Protein 4PC9 (pdb70)

Nearest PDB structures (foldseek):
  4pcd-assembly1_A  TM=1.001E+00  e=6.065E-58  Roseobacter denitrificans OCh 114
  4p9k-assembly1_A  TM=9.294E-01  e=1.551E-27  Verminephrobacter eiseniae EF01-2
  4xeq-assembly4_D  TM=9.381E-01  e=1.982E-23  Nitratidesulfovibrio vulgaris RCH1
  2pfz-assembly1_A  TM=8.827E-01  e=5.357E-18  Bordetella pertussis Tohama I
  4mni-assembly1_A  TM=8.239E-01  e=1.942E-16  Polaromonas sp. JS666

B-factor: mean 13.42, std 8.21, range [3.73, 58.34]

Radius of gyration: 18.76 Å; Cα contacts (8 Å, |Δi|>4): 551; chains: 1; bounding box: 44×39×61 Å

InterPro domains:
  IPR004682 TRAP transporter solute receptor, DctP family [PIRSF006470] (2-304)
  IPR004682 TRAP transporter solute receptor, DctP family [TIGR00787] (34-276)
  IPR018389 TRAP transporter solute receptor DctP [PF03480] (34-306)
  IPR018389 TRAP transporter solute receptor DctP [PTHR33376] (10-314)
  IPR038404 TRAP transporter solute receptor DctP superfamily [G3DSA:3.40.190.170] (11-325)

Secondary structure (DSSP, 8-state):
----EEEE-SS-TTSHHHHHHHHHHHHHHHHTTTSS-EEEE-TT-S--HHHHHH---SS---EE-GGGGGT---GGGG-TT---SS---HHHHSHHHHHHHHHIIIII-EEEEEEEE-PPEEEEESS---SGGGT------S-HHHHHHHHHHT------GGGHHHHHHTTS-S-EEEEHHHHHHTTGGGT--EEEEEEEE--EEEEEEEHHHHTTS-HHHHHH--HHHHHHHHHHHHHHHHHHHHHHHHHHT--EE---HHHHHHHHHHHHHHHS-TTTHHHHHHHH-

Sequence (289 aa):
SQETLKLGHLANEQNAWHLAAVKFGEELSTLTDGRIAVEVFPNESLGKEIDLINGQLGTVDTITGESLQNWAPAALLAVPYAYKSLEHDEVASGEIIGEQIKQQIIEKAQVRPIAFFARGPRNLTSQRPITSPADLDGKRVPNVPLFVDVWSSALGASPTPAFSEVFTSLQNGVIDGQENPLALIRSANFNEVQGYVNQTEHVRSWIYLTIAESTWAKLSEDDQNAVQQAAATAQEYERGLLLESLAEDRGYLESKGTFVEVDGAAFQAAAKDAVLANVSEEIRPIVESLFS

Solvent-accessible surface area: 12092 Å² total

Foldseek 3Di:
DELEAEEEEQFDCLFLVNVLQVLLQVLLCVLVVNHYGYDYHYNCNVHFPVVLLVVLVVNHFYKFAQLLCVFQVSVVQKQWPQADDPVSVPCCVDPVVVVSQVSCCVGSQKGFDAKAWAFFKWKFFADADFFLVSQQEEEEANHVLVCLLNVLSHYHYDYTLSCPQVCLVVVVGGMYMGGLSRCVRNVCLVRTAETEPLSTITGMIGDITRNVVLVPDDPSSNVSSVSRVVSRVSSRVSNVVCVVPRVVVSVVSHYYHYHPNVRSRVSSLVSCQVDRDPVCNVVSVVSVD

CATH classification: 3.40.190.170

Organism: Roseobacter denitrificans (strain ATCC 33942 / OCh 114) (NCBI:txid375451)

Structure (mmCIF, N/CA/C/O backbone):
data_4PC9
#
_entry.id   4PC9
#
_cell.length_a   52.365
_cell.length_b   73.339
_cell.length_c   75.752
_cell.angle_alpha   90.000
_cell.angle_beta   90.000
_cell.angle_gamma   90.000
#
_symmetry.space_group_name_H-M   'P 21 21 21'
#
loop_
_entity.id
_entity.type
_entity.pdbx_description
1 polymer 'C4-dicarboxylate transport system, substrate-binding protein, putative'
2 non-polymer 'D-MANNONIC ACID'
3 water water
#
loop_
_atom_site.group_PDB
_atom_site.id
_atom_site.type_symbol
_atom_site.label_atom_id
_atom_site.label_alt_id
_atom_site.label_comp_id
_atom_site.label_asym_id
_atom_site.label_entity_id
_atom_site.label_seq_id
_atom_site.pdbx_PDB_ins_code
_atom_site.Cartn_x
_atom_site.Cartn_y
_atom_site.Cartn_z
_atom_site.occupancy
_atom_site.B_iso_or_equiv
_atom_site.auth_seq_id
_atom_site.auth_comp_id
_atom_site.auth_asym_id
_atom_site.auth_atom_id
_atom_site.pdbx_PDB_model_num
ATOM 1 N N . SER A 1 22 ? 46.738 32.436 0.967 1.00 30.30 25 SER A N 1
ATOM 2 C CA . SER A 1 22 ? 45.567 32.731 0.148 1.00 32.05 25 SER A CA 1
ATOM 3 C C . SER A 1 22 ? 44.690 33.780 0.833 1.00 35.47 25 SER A C 1
ATOM 4 O O . SER A 1 22 ? 44.938 34.982 0.728 1.00 42.43 25 SER A O 1
ATOM 28 N N . GLN A 1 24 ? 42.992 35.465 4.326 1.00 15.74 27 GLN A N 1
ATOM 29 C CA . GLN A 1 24 ? 43.213 35.642 5.745 1.00 14.56 27 GLN A CA 1
ATOM 30 C C . GLN A 1 24 ? 41.880 36.046 6.342 1.00 14.39 27 GLN A C 1
ATOM 31 O O . GLN A 1 24 ? 41.333 37.100 6.007 1.00 14.88 27 GLN A O 1
ATOM 45 N N . GLU A 1 25 ? 41.329 35.182 7.180 1.00 13.92 28 GLU A N 1
ATOM 46 C CA . GLU A 1 25 ? 40.002 35.413 7.738 1.00 14.01 28 GLU A CA 1
ATOM 47 C C . GLU A 1 25 ? 40.055 36.154 9.055 1.00 13.27 28 GLU A C 1
ATOM 48 O O . GLU A 1 25 ? 39.161 36.950 9.357 1.00 13.93 28 GLU A O 1
ATOM 77 N N . THR A 1 27 ? 42.778 37.490 12.640 1.00 10.91 30 THR A N 1
ATOM 78 C CA . THR A 1 27 ? 44.042 37.591 13.339 1.00 11.83 30 THR A CA 1
ATOM 79 C C . THR A 1 27 ? 43.734 37.570 14.820 1.00 11.45 30 THR A C 1
ATOM 80 O O . THR A 1 27 ? 43.016 38.433 15.328 1.00 15.19 30 THR A O 1
ATOM 91 N N . LEU A 1 28 ? 44.251 36.564 15.509 1.00 8.97 31 LEU A N 1
ATOM 92 C CA . LEU A 1 28 ? 44.039 36.421 16.944 1.00 8.89 31 LEU A CA 1
ATOM 93 C C . LEU A 1 28 ? 45.140 37.164 17.672 1.00 10.05 31 LEU A C 1
ATOM 94 O O . LEU A 1 28 ? 46.325 36.953 17.392 1.00 12.51 31 LEU A O 1
ATOM 110 N N . LYS A 1 29 ? 44.765 38.017 18.615 1.00 9.38 32 LYS A N 1
ATOM 111 C CA . LYS A 1 29 ? 45.747 38.712 19.432 1.00 10.36 32 LYS A CA 1
ATOM 112 C C . LYS A 1 29 ? 46.030 37.928 20.714 1.00 8.22 32 LYS A C 1
ATOM 113 O O . LYS A 1 29 ? 45.107 37.625 21.460 1.00 10.34 32 LYS A O 1
ATOM 132 N N . LEU A 1 30 ? 47.300 37.633 20.948 1.00 7.78 33 LEU A N 1
ATOM 133 C CA . LEU A 1 30 ? 47.742 36.806 22.075 1.00 7.77 33 LEU A CA 1
ATOM 134 C C . LEU A 1 30 ? 48.728 37.589 22.934 1.00 8.59 33 LEU A C 1
ATOM 135 O O . LEU A 1 30 ? 49.825 37.919 22.477 1.00 10.62 33 LEU A O 1
ATOM 151 N N . GLY A 1 31 ? 48.341 37.905 24.165 1.00 6.92 34 GLY A N 1
ATOM 152 C CA . GLY A 1 31 ? 49.170 38.713 25.051 1.00 7.05 34 GLY A CA 1
ATOM 153 C C . GLY A 1 31 ? 49.759 37.885 26.176 1.00 6.37 34 GLY A C 1
ATOM 154 O O . GLY A 1 31 ? 49.124 36.986 26.701 1.00 7.01 34 GLY A O 1
ATOM 158 N N . HIS A 1 32 ? 50.993 38.183 26.541 1.00 6.31 35 HIS A N 1
ATOM 159 C CA . HIS A 1 32 ? 51.583 37.574 27.723 1.00 5.91 35 HIS A CA 1
ATOM 160 C C . HIS A 1 32 ? 52.586 38.548 28.332 1.00 6.22 35 HIS A C 1
ATOM 161 O O . HIS A 1 32 ? 52.907 39.568 27.729 1.00 6.89 35 HIS A O 1
ATOM 176 N N . LEU A 1 33 ? 53.087 38.211 29.522 1.00 6.07 36 LEU A N 1
ATOM 177 C CA . LEU A 1 33 ? 53.927 39.120 30.310 1.00 6.81 36 LEU A CA 1
ATOM 178 C C . LEU A 1 33 ? 55.428 38.903 30.181 1.00 6.19 36 LEU A C 1
ATOM 179 O O . LEU A 1 33 ? 56.208 39.664 30.751 1.00 6.89 36 LEU A O 1
ATOM 195 N N . ALA A 1 34 ? 55.843 37.843 29.511 1.00 6.24 37 ALA A N 1
ATOM 196 C CA . ALA A 1 34 ? 57.262 37.549 29.376 1.00 5.89 37 ALA A CA 1
ATOM 197 C C . ALA A 1 34 ? 57.908 38.299 28.219 1.00 6.93 37 ALA A C 1
ATOM 198 O O . ALA A 1 34 ? 57.228 38.903 27.383 1.00 8.36 37 ALA A O 1
ATOM 205 N N . ASN A 1 35 ? 59.234 38.285 28.186 1.00 6.67 38 ASN A N 1
ATOM 206 C CA . ASN A 1 35 ? 59.967 38.940 27.127 1.00 7.81 38 ASN A CA 1
ATOM 207 C C . ASN A 1 35 ? 60.228 37.982 25.973 1.00 6.77 38 ASN A C 1
ATOM 208 O O . ASN A 1 35 ? 59.802 36.822 25.984 1.00 7.02 38 ASN A O 1
ATOM 219 N N . GLU A 1 36 ? 60.905 38.493 24.966 1.00 7.67 39 GLU A N 1
ATOM 220 C CA . GLU A 1 36 ? 61.022 37.786 23.704 1.00 10.26 39 GLU A CA 1
ATOM 221 C C . GLU A 1 36 ? 61.968 36.588 23.731 1.00 11.33 39 GLU A C 1
ATOM 222 O O . GLU A 1 36 ? 61.970 35.794 22.792 1.00 12.47 39 GLU A O 1
ATOM 234 N N . GLN A 1 37 ? 62.759 36.432 24.786 1.00 7.88 40 GLN A N 1
ATOM 235 C CA . GLN A 1 37 ? 63.626 35.256 24.915 1.00 10.19 40 GLN A CA 1
ATOM 236 C C . GLN A 1 37 ? 63.016 34.165 25.793 1.00 8.76 40 GLN A C 1
ATOM 237 O O . GLN A 1 37 ? 63.579 33.076 25.910 1.00 11.70 40 GLN A O 1
ATOM 251 N N . ASN A 1 38 ? 61.882 34.443 26.422 1.00 6.98 41 ASN A N 1
ATOM 252 C CA . ASN A 1 38 ? 61.283 33.522 27.373 1.00 7.37 41 ASN A CA 1
ATOM 253 C C . ASN A 1 38 ? 60.545 32.399 26.654 1.00 5.98 41 ASN A C 1
ATOM 254 O O . ASN A 1 38 ? 59.971 32.597 25.570 1.00 6.36 41 ASN A O 1
ATOM 265 N N . ALA A 1 39 ? 60.550 31.223 27.256 1.00 5.63 42 ALA A N 1
ATOM 266 C CA . ALA A 1 39 ? 59.909 30.042 26.698 1.00 6.26 42 ALA A CA 1
ATOM 267 C C . ALA A 1 39 ? 58.474 30.316 26.264 1.00 6.02 42 ALA A C 1
ATOM 268 O O . ALA A 1 39 ? 58.022 29.802 25.247 1.00 5.59 42 ALA A O 1
ATOM 275 N N . TRP A 1 40 ? 57.722 31.077 27.055 1.00 5.71 43 TRP A N 1
ATOM 276 C CA . TRP A 1 40 ? 56.322 31.349 26.727 1.00 5.33 43 TRP A CA 1
ATOM 277 C C . TRP A 1 40 ? 56.196 32.114 25.411 1.00 5.42 43 TRP A C 1
ATOM 278 O O . TRP A 1 40 ? 55.260 31.865 24.645 1.00 6.07 43 TRP A O 1
ATOM 299 N N . HIS A 1 41 ? 57.092 33.057 25.161 1.00 5.84 44 HIS A N 1
ATOM 300 C CA . HIS A 1 41 ? 57.031 33.823 23.933 1.00 5.71 44 HIS A CA 1
ATOM 301 C C . HIS A 1 41 ? 57.331 32.942 22.741 1.00 6.00 44 HIS A C 1
ATOM 302 O O . HIS A 1 41 ? 56.607 32.947 21.721 1.00 6.51 44 HIS A O 1
ATOM 317 N N . LEU A 1 42 ? 58.406 32.171 22.832 1.00 5.60 45 LEU A N 1
ATOM 318 C CA . LEU A 1 42 ? 58.759 31.269 21.744 1.00 6.90 45 LEU A CA 1
ATOM 319 C C . LEU A 1 42 ? 57.640 30.267 21.491 1.00 6.34 45 LEU A C 1
ATOM 320 O O . LEU A 1 42 ? 57.332 29.959 20.344 1.00 6.94 45 LEU A O 1
ATOM 336 N N . ALA A 1 43 ? 56.993 29.793 22.550 1.00 5.78 46 ALA A N 1
ATOM 337 C CA . ALA A 1 43 ? 55.885 28.868 22.404 1.00 6.64 46 ALA A CA 1
ATOM 338 C C . ALA A 1 43 ? 54.683 29.528 21.732 1.00 5.78 46 ALA A C 1
ATOM 339 O O . ALA A 1 43 ? 54.005 28.904 20.919 1.00 5.64 46 ALA A O 1
ATOM 346 N N . ALA A 1 44 ? 54.413 30.783 22.081 1.00 4.96 47 ALA A N 1
ATOM 347 C CA . ALA A 1 44 ? 53.315 31.514 21.465 1.00 5.81 47 ALA A CA 1
ATOM 348 C C . ALA A 1 44 ? 53.550 31.716 19.978 1.00 5.18 47 ALA A C 1
ATOM 349 O O . ALA A 1 44 ? 52.628 31.581 19.164 1.00 6.10 47 ALA A O 1
ATOM 356 N N . VAL A 1 45 ? 54.784 32.034 19.623 1.00 5.67 48 VAL A N 1
ATOM 357 C CA . VAL A 1 45 ? 55.145 32.181 18.229 1.00 6.52 48 VAL A CA 1
ATOM 358 C C . VAL A 1 45 ? 54.986 30.843 17.499 1.00 7.03 48 VAL A C 1
ATOM 359 O O . VAL A 1 45 ? 54.473 30.793 16.385 1.00 6.75 48 VAL A O 1
ATOM 372 N N . LYS A 1 46 ? 55.426 29.759 18.128 1.00 6.07 49 LYS A N 1
ATOM 373 C CA . LYS A 1 46 ? 55.300 28.437 17.528 1.00 5.71 49 LYS A CA 1
ATOM 374 C C . LYS A 1 46 ? 53.827 28.095 17.326 1.00 5.42 49 LYS A C 1
ATOM 375 O O . LYS A 1 46 ? 53.437 27.583 16.286 1.00 5.94 49 LYS A O 1
ATOM 394 N N . PHE A 1 47 ? 53.004 28.352 18.326 1.00 5.00 50 PHE A N 1
ATOM 395 C CA . PHE A 1 47 ? 51.562 28.163 18.193 1.00 5.33 50 PHE A CA 1
ATOM 396 C C . PHE A 1 47 ? 51.037 28.883 16.950 1.00 5.26 50 PHE A C 1
ATOM 397 O O . PHE A 1 47 ? 50.282 28.321 16.163 1.00 6.01 50 PHE A O 1
ATOM 414 N N . GLY A 1 48 ? 51.415 30.138 16.787 1.00 5.55 51 GLY A N 1
ATOM 415 C CA . GLY A 1 48 ? 50.955 30.908 15.642 1.00 6.29 51 GLY A CA 1
ATOM 416 C C . GLY A 1 48 ? 51.423 30.335 14.317 1.00 6.97 51 GLY A C 1
ATOM 417 O O . GLY A 1 48 ? 50.661 30.256 13.349 1.00 7.08 51 GLY A O 1
ATOM 421 N N . GLU A 1 49 ? 52.672 29.907 14.252 1.00 6.22 52 GLU A N 1
ATOM 422 C CA . GLU A 1 49 ? 53.185 29.308 13.029 1.00 7.22 52 GLU A CA 1
ATOM 423 C C . GLU A 1 49 ? 52.387 28.062 12.680 1.00 6.86 52 GLU A C 1
ATOM 424 O O . GLU A 1 49 ? 52.006 27.856 11.532 1.00 7.83 52 GLU A O 1
ATOM 436 N N . GLU A 1 50 ? 52.171 27.199 13.670 1.00 6.83 53 GLU A N 1
ATOM 437 C CA . GLU A 1 50 ? 51.470 25.948 13.434 1.00 7.10 53 GLU A CA 1
ATOM 438 C C . GLU A 1 50 ? 50.025 26.215 13.026 1.00 6.57 53 GLU A C 1
ATOM 439 O O . GLU A 1 50 ? 49.499 25.572 12.129 1.00 7.21 53 GLU A O 1
ATOM 451 N N . LEU A 1 51 ? 49.375 27.151 13.699 1.00 6.68 54 LEU A N 1
ATOM 452 C CA . LEU A 1 51 ? 47.972 27.417 13.390 1.00 6.73 54 LEU A CA 1
ATOM 453 C C . LEU A 1 51 ? 47.821 27.981 11.980 1.00 7.26 54 LEU A C 1
ATOM 454 O O . LEU A 1 51 ? 46.897 27.621 11.248 1.00 7.19 54 LEU A O 1
ATOM 470 N N . SER A 1 52 ? 48.741 28.850 11.584 1.00 6.81 55 SER A N 1
ATOM 471 C CA . SER A 1 52 ? 48.739 29.356 10.227 1.00 7.70 55 SER A CA 1
ATOM 472 C C . SER A 1 52 ? 48.922 28.240 9.218 1.00 7.95 55 SER A C 1
ATOM 473 O O . SER A 1 52 ? 48.179 28.150 8.240 1.00 9.65 55 SER A O 1
ATOM 481 N N . THR A 1 53 ? 49.887 27.363 9.444 1.00 8.84 56 THR A N 1
ATOM 482 C CA . THR A 1 53 ? 50.082 26.249 8.533 1.00 9.62 56 THR A CA 1
ATOM 483 C C . THR A 1 53 ? 48.838 25.374 8.434 1.00 9.22 56 THR A C 1
ATOM 484 O O . THR A 1 53 ? 48.383 25.040 7.334 1.00 11.32 56 THR A O 1
ATOM 495 N N . LEU A 1 54 ? 48.253 25.041 9.572 1.00 8.81 57 LEU A N 1
ATOM 496 C CA . LEU A 1 54 ? 47.110 24.136 9.604 1.00 9.12 57 LEU A CA 1
ATOM 497 C C . LEU A 1 54 ? 45.875 24.731 8.954 1.00 10.98 57 LEU A C 1
ATOM 498 O O . LEU A 1 54 ? 45.018 23.989 8.493 1.00 13.89 57 LEU A O 1
ATOM 514 N N . THR A 1 55 ? 45.789 26.056 8.893 1.00 8.53 58 THR A N 1
ATOM 515 C CA . THR A 1 55 ? 44.631 26.720 8.307 1.00 9.59 58 THR A CA 1
ATOM 516 C C . THR A 1 55 ? 44.944 27.395 6.979 1.00 10.34 58 THR A C 1
ATOM 517 O O . THR A 1 55 ? 44.162 28.227 6.488 1.00 10.31 58 THR A O 1
ATOM 528 N N . ASP A 1 56 ? 46.069 27.035 6.380 1.00 10.59 59 ASP A N 1
ATOM 529 C CA . ASP A 1 56 ? 46.481 27.627 5.103 1.00 13.55 59 ASP A CA 1
ATOM 530 C C . ASP A 1 56 ? 46.503 29.160 5.164 1.00 11.85 59 ASP A C 1
ATOM 531 O O . ASP A 1 56 ? 46.187 29.842 4.176 1.00 14.24 59 ASP A O 1
ATOM 540 N N . GLY A 1 57 ? 46.891 29.691 6.319 1.00 10.32 60 GLY A N 1
ATOM 541 C CA . GLY A 1 57 ? 47.003 31.119 6.539 1.00 10.25 60 GLY A CA 1
ATOM 542 C C . GLY A 1 57 ? 45.700 31.826 6.879 1.00 11.34 60 GLY A C 1
ATOM 543 O O . GLY A 1 57 ? 45.695 33.036 7.124 1.00 12.35 60 GLY A O 1
ATOM 547 N N . ARG A 1 58 ? 44.594 31.093 6.935 1.00 9.33 61 ARG A N 1
ATOM 548 C CA . ARG A 1 58 ? 43.310 31.731 7.222 1.00 10.18 61 ARG A CA 1
ATOM 549 C C . ARG A 1 58 ? 43.259 32.338 8.613 1.00 8.69 61 ARG A C 1
ATOM 550 O O . ARG A 1 58 ? 42.605 33.365 8.804 1.00 10.46 61 ARG A O 1
ATOM 571 N N . ILE A 1 59 ? 43.933 31.709 9.577 1.00 7.98 62 ILE A N 1
ATOM 572 C CA . ILE A 1 59 ? 43.980 32.233 10.938 1.00 9.17 62 ILE A CA 1
ATOM 573 C C . ILE A 1 59 ? 45.411 32.603 11.288 1.00 10.71 62 ILE A C 1
ATOM 574 O O . ILE A 1 59 ? 46.292 31.735 11.319 1.00 12.20 62 ILE A O 1
ATOM 590 N N . ALA A 1 60 ? 45.638 33.887 11.519 1.00 9.38 63 ALA A N 1
ATOM 591 C CA . ALA A 1 60 ? 46.938 34.403 11.899 1.00 9.25 63 ALA A CA 1
ATOM 592 C C . ALA A 1 60 ? 46.906 34.693 13.386 1.00 8.74 63 ALA A C 1
ATOM 593 O O . ALA A 1 60 ? 45.833 34.833 13.979 1.00 10.82 63 ALA A O 1
ATOM 600 N N . VAL A 1 61 ? 48.074 34.736 13.998 1.00 7.96 64 VAL A N 1
ATOM 601 C CA . VAL A 1 61 ? 48.225 35.087 15.396 1.00 7.74 64 VAL A CA 1
ATOM 602 C C . VAL A 1 61 ? 49.251 36.200 15.510 1.00 10.24 64 VAL A C 1
ATOM 603 O O . VAL A 1 61 ? 50.315 36.134 14.877 1.00 11.18 64 VAL A O 1
ATOM 616 N N . GLU A 1 62 ? 48.946 37.218 16.306 1.00 8.76 65 GLU A N 1
ATOM 617 C CA . GLU A 1 62 ? 49.904 38.278 16.603 1.00 9.26 65 GLU A CA 1
ATOM 618 C C . GLU A 1 62 ? 50.204 38.197 18.095 1.00 8.93 65 GLU A C 1
ATOM 619 O O . GLU A 1 62 ? 49.279 38.218 18.908 1.00 9.67 65 GLU A O 1
ATOM 631 N N . VAL A 1 63 ? 51.478 38.058 18.454 1.00 8.29 66 VAL A N 1
ATOM 632 C CA . VAL A 1 63 ? 51.899 37.884 19.842 1.00 8.23 66 VAL A CA 1
ATOM 633 C C . VAL A 1 63 ? 52.397 39.215 20.389 1.00 9.69 66 VAL A C 1
ATOM 634 O O . VAL A 1 63 ? 53.170 39.926 19.736 1.00 10.36 66 VAL A O 1
ATOM 647 N N . PHE A 1 64 ? 51.943 39.546 21.593 1.00 8.33 67 PHE A N 1
ATOM 648 C CA . PHE A 1 64 ? 52.258 40.782 22.287 1.00 9.48 67 PHE A CA 1
ATOM 649 C C . PHE A 1 64 ? 52.949 40.450 23.604 1.00 9.23 67 PHE A C 1
ATOM 650 O O . PHE A 1 64 ? 52.291 40.087 24.587 1.00 8.39 67 PHE A O 1
ATOM 667 N N . PRO A 1 65 ? 54.275 40.537 23.636 1.00 8.67 68 PRO A N 1
ATOM 668 C CA . PRO A 1 65 ? 55.015 40.237 24.856 1.00 8.35 68 PRO A CA 1
ATOM 669 C C . PRO A 1 65 ? 55.024 41.429 25.816 1.00 8.64 68 PRO A C 1
ATOM 670 O O . PRO A 1 65 ? 54.536 42.512 25.503 1.00 9.15 68 PRO A O 1
ATOM 681 N N . ASN A 1 66 ? 55.590 41.223 26.995 1.00 8.41 69 ASN A N 1
ATOM 682 C CA . ASN A 1 66 ? 55.856 42.321 27.936 1.00 8.97 69 ASN A CA 1
ATOM 683 C C . ASN A 1 66 ? 54.599 43.071 28.390 1.00 8.86 69 ASN A C 1
ATOM 684 O O . ASN A 1 66 ? 54.662 44.243 28.733 1.00 10.20 69 ASN A O 1
ATOM 695 N N . GLU A 1 67 ? 53.473 42.369 28.416 1.00 8.30 70 GLU A N 1
ATOM 696 C CA . GLU A 1 67 ? 52.170 42.964 28.749 1.00 8.81 70 GLU A CA 1
ATOM 697 C C . GLU A 1 67 ? 51.827 44.150 27.832 1.00 9.63 70 GLU A C 1
ATOM 698 O O . GLU A 1 67 ? 51.068 45.045 28.212 1.00 11.61 70 GLU A O 1
ATOM 710 N N . SER A 1 68 ? 52.356 44.148 26.608 1.00 9.36 71 SER A N 1
ATOM 711 C CA . SER A 1 68 ? 52.096 45.231 25.666 1.00 10.23 71 SER A CA 1
ATOM 712 C C . SER A 1 68 ? 50.652 45.278 25.164 1.00 12.20 71 SER A C 1
ATOM 713 O O . SER A 1 68 ? 50.207 46.320 24.693 1.00 13.97 71 SER A O 1
ATOM 721 N N . LEU A 1 69 ? 49.923 44.178 25.250 1.00 10.18 72 LEU A N 1
ATOM 722 C CA . LEU A 1 69 ? 48.515 44.197 24.859 1.00 12.06 72 LEU A CA 1
ATOM 723 C C . LEU A 1 69 ? 47.641 44.657 26.016 1.00 12.32 72 LEU A C 1
ATOM 724 O O . LEU A 1 69 ? 46.522 45.152 25.821 1.00 14.75 72 LEU A O 1
ATOM 740 N N . GLY A 1 70 ? 48.153 44.490 27.229 1.00 12.13 73 GLY A N 1
ATOM 741 C CA . GLY A 1 70 ? 47.436 44.828 28.439 1.00 10.05 73 GLY A CA 1
ATOM 742 C C . GLY A 1 70 ? 47.937 43.959 29.576 1.00 8.36 73 GLY A C 1
ATOM 743 O O . GLY A 1 70 ? 48.556 42.918 29.382 1.00 9.86 73 GLY A O 1
ATOM 747 N N . LYS A 1 71 ? 4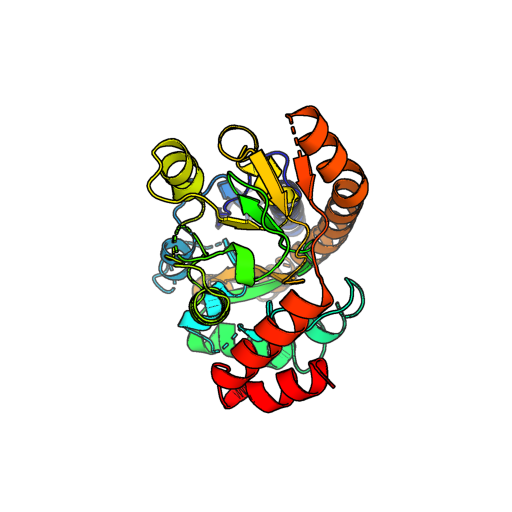7.654 44.396 30.787 1.00 8.45 74 LYS A N 1
ATOM 748 C CA . LYS A 1 71 ? 47.978 43.626 31.971 1.00 8.88 74 LYS A CA 1
ATOM 749 C C . LYS A 1 71 ? 47.088 42.406 32.071 1.00 7.86 74 LYS A C 1
ATOM 750 O O . LYS A 1 71 ? 45.939 42.423 31.622 1.00 8.39 74 LYS A O 1
ATOM 769 N N . GLU A 1 72 ? 47.609 41.348 32.680 1.00 7.65 75 GLU A N 1
ATOM 770 C CA . GLU A 1 72 ? 46.906 40.074 32.755 1.00 6.87 75 GLU A CA 1
ATOM 771 C C . GLU A 1 72 ? 45.426 40.194 33.126 1.00 8.32 75 GLU A C 1
ATOM 772 O O . GLU A 1 72 ? 44.573 39.672 32.424 1.00 8.07 75 GLU A O 1
ATOM 784 N N . ILE A 1 73 ? 45.104 40.820 34.246 1.00 8.13 76 ILE A N 1
ATOM 785 C CA . ILE A 1 73 ? 43.702 40.890 34.673 1.00 9.22 76 ILE A CA 1
ATOM 786 C C . ILE A 1 73 ? 42.843 41.632 33.652 1.00 9.78 76 ILE A C 1
ATOM 787 O O . ILE A 1 73 ? 41.684 41.268 33.403 1.00 9.83 76 ILE A O 1
ATOM 803 N N . ASP A 1 74 ? 43.405 42.674 33.052 1.00 9.02 77 ASP A N 1
ATOM 804 C CA . ASP A 1 74 ? 42.699 43.417 32.017 1.00 9.17 77 ASP A CA 1
ATOM 805 C C . ASP A 1 74 ? 42.492 42.573 30.764 1.00 8.60 77 ASP A C 1
ATOM 806 O O . ASP A 1 74 ? 41.444 42.688 30.111 1.00 10.69 77 ASP A O 1
ATOM 815 N N . LEU A 1 75 ? 43.446 41.716 30.421 1.00 7.97 78 LEU A N 1
ATOM 816 C CA . LEU A 1 75 ? 43.243 40.826 29.286 1.00 9.23 78 LEU A CA 1
ATOM 817 C C . LEU A 1 75 ? 42.144 39.811 29.548 1.00 9.41 78 LEU A C 1
ATOM 818 O O . LEU A 1 75 ? 41.367 39.494 28.637 1.00 9.29 78 LEU A O 1
ATOM 834 N N . ILE A 1 76 ? 42.058 39.287 30.760 1.00 7.87 79 ILE A N 1
ATOM 835 C CA . ILE A 1 76 ? 40.992 38.339 31.071 1.00 8.58 79 ILE A CA 1
ATOM 836 C C . ILE A 1 76 ? 39.639 39.037 30.918 1.00 8.81 79 ILE A C 1
ATOM 837 O O . ILE A 1 76 ? 38.721 38.512 30.283 1.00 8.77 79 ILE A O 1
ATOM 853 N N . ASN A 1 77 ? 39.514 40.243 31.452 1.00 8.79 80 ASN A N 1
ATOM 854 C CA . ASN A 1 77 ? 38.303 41.019 31.266 1.00 9.85 80 ASN A CA 1
ATOM 855 C C . ASN A 1 77 ? 38.019 41.260 29.782 1.00 11.42 80 ASN A C 1
ATOM 856 O O . ASN A 1 77 ? 36.879 41.166 29.334 1.00 11.65 80 ASN A O 1
ATOM 867 N N . GLY A 1 78 ? 39.058 41.562 29.011 1.00 10.28 81 GLY A N 1
ATOM 868 C CA . GLY A 1 78 ? 38.906 41.757 27.575 1.00 12.26 81 GLY A CA 1
ATOM 869 C C . GLY A 1 78 ? 38.418 40.516 26.844 1.00 10.43 81 GLY A C 1
ATOM 870 O O . GLY A 1 78 ? 37.625 40.605 25.900 1.00 12.09 81 GLY A O 1
ATOM 891 N N . GLN A 1 80 ? 36.500 38.262 28.133 1.00 8.64 83 GLN A N 1
ATOM 892 C CA . GLN A 1 80 ? 35.084 38.157 28.462 1.00 9.91 83 GLN A CA 1
ATOM 893 C C . GLN A 1 80 ? 34.251 39.120 27.630 1.00 11.50 83 GLN A C 1
ATOM 894 O O . GLN A 1 80 ? 33.129 38.798 27.229 1.00 13.20 83 GLN A O 1
ATOM 908 N N . LEU A 1 81 ? 34.802 40.298 27.349 1.00 13.09 84 LEU A N 1
ATOM 909 C CA . LEU A 1 81 ? 34.078 41.347 26.655 1.00 14.66 84 LEU A CA 1
ATOM 910 C C . LEU A 1 81 ? 34.125 41.199 25.146 1.00 18.32 84 LEU A C 1
ATOM 911 O O . LEU A 1 81 ? 33.292 41.786 24.446 1.00 18.48 84 LEU A O 1
ATOM 927 N N . GLY A 1 82 ? 35.092 40.444 24.640 1.00 14.60 85 GLY A N 1
ATOM 928 C CA . GLY A 1 82 ? 35.204 40.188 23.215 1.00 18.07 85 GLY A CA 1
ATOM 929 C C . GLY A 1 82 ? 36.249 41.022 22.496 1.00 18.23 85 GLY A C 1
ATOM 930 O O . GLY A 1 82 ? 36.238 41.102 21.268 1.00 21.12 85 GLY A O 1
ATOM 934 N N . THR A 1 83 ? 37.168 41.627 23.241 1.00 14.29 86 THR A N 1
ATOM 935 C CA . THR A 1 83 ? 38.178 42.495 22.649 1.00 16.51 86 THR A CA 1
ATOM 936 C C . THR A 1 83 ? 39.597 41.915 22.640 1.00 16.70 86 THR A C 1
ATOM 937 O O . THR A 1 83 ? 40.501 42.473 22.019 1.00 19.71 86 THR A O 1
ATOM 948 N N . VAL A 1 84 ? 39.793 40.794 23.329 1.00 12.84 87 VAL A N 1
ATOM 949 C CA . VAL A 1 84 ? 41.075 40.117 23.387 1.00 12.84 87 VAL A CA 1
ATOM 950 C C . VAL A 1 84 ? 40.830 38.642 23.084 1.00 9.80 87 VAL A C 1
ATOM 951 O O . VAL A 1 84 ? 39.880 38.061 23.602 1.00 10.19 87 VAL A O 1
ATOM 964 N N . ASP A 1 85 ? 41.670 38.031 22.256 1.00 9.63 88 ASP A N 1
ATOM 965 C CA . ASP A 1 85 ? 41.477 36.623 21.894 1.00 9.92 88 ASP A CA 1
ATOM 966 C C . ASP A 1 85 ? 42.171 35.614 22.777 1.00 8.29 88 ASP A C 1
ATOM 967 O O . ASP A 1 85 ? 41.594 34.565 23.054 1.00 8.26 88 ASP A O 1
ATOM 993 N N . THR A 1 87 ? 45.492 34.681 25.867 1.00 5.93 90 THR A N 1
ATOM 994 C CA . THR A 1 87 ? 46.528 35.052 26.812 1.00 6.75 90 THR A CA 1
ATOM 995 C C . THR A 1 87 ? 47.075 33.822 27.510 1.00 7.14 90 THR A C 1
ATOM 996 O O . THR A 1 87 ? 46.517 32.729 27.401 1.00 8.31 90 THR A O 1
ATOM 1007 N N . ILE A 1 88 ? 48.187 34.004 28.196 1.00 6.59 91 ILE A N 1
ATOM 1008 C CA . ILE A 1 88 ? 48.777 32.986 29.042 1.00 5.06 91 ILE A CA 1
ATOM 1009 C C . ILE A 1 88 ? 48.460 33.394 30.475 1.00 6.33 91 ILE A C 1
ATOM 1010 O O . ILE A 1 88 ? 48.891 34.450 30.940 1.00 7.85 91 ILE A O 1
ATOM 1026 N N . THR A 1 89 ? 47.680 32.578 31.167 1.00 4.97 92 THR A N 1
ATOM 1027 C CA . THR A 1 89 ? 47.160 32.906 32.487 1.00 5.57 92 THR A CA 1
ATOM 1028 C C . THR A 1 89 ? 46.956 31.624 33.270 1.00 5.61 92 THR A C 1
ATOM 1029 O O . THR A 1 89 ? 46.653 30.568 32.709 1.00 5.08 92 THR A O 1
ATOM 1040 N N . GLY A 1 90 ? 47.118 31.741 34.579 1.00 5.49 93 GLY A N 1
ATOM 1041 C CA . GLY A 1 90 ? 47.077 30.608 35.486 1.00 5.46 93 GLY A CA 1
ATOM 1042 C C . GLY A 1 90 ? 46.258 30.916 36.713 1.00 4.61 93 GLY A C 1
ATOM 1043 O O . GLY A 1 90 ? 45.059 31.152 36.636 1.00 5.72 93 GLY A O 1
ATOM 1047 N N . GLU A 1 91 ? 46.908 30.903 37.867 1.00 5.04 94 GLU A N 1
ATOM 1048 C CA . GLU A 1 91 ? 46.165 30.976 39.123 1.00 4.67 94 GLU A CA 1
ATOM 1049 C C . GLU A 1 91 ? 45.484 32.324 39.364 1.00 5.03 94 GLU A C 1
ATOM 1050 O O . GLU A 1 91 ? 44.601 32.387 40.219 1.00 5.66 94 GLU A O 1
ATOM 1062 N N . SER A 1 92 ? 45.806 33.382 38.634 1.00 5.04 95 SER A N 1
ATOM 1063 C CA . SER A 1 92 ? 45.012 34.616 38.727 1.00 5.79 95 SER A CA 1
ATOM 1064 C C . SER A 1 92 ? 43.571 34.389 38.259 1.00 4.99 95 SER A C 1
ATOM 1065 O O . SER A 1 92 ? 42.683 35.173 38.572 1.00 6.43 95 SER A O 1
ATOM 1073 N N . LEU A 1 93 ? 43.319 33.289 37.570 1.00 4.54 96 LEU A N 1
ATOM 1074 C CA . LEU A 1 93 ? 41.946 32.935 37.238 1.00 4.92 96 LEU A CA 1
ATOM 1075 C C . LEU A 1 93 ? 41.103 32.589 38.465 1.00 5.44 96 LEU A C 1
ATOM 1076 O O . LEU A 1 93 ? 39.879 32.514 38.355 1.00 5.62 96 LEU A O 1
ATOM 1092 N N . GLN A 1 94 ? 41.725 32.399 39.621 1.00 5.78 97 GLN A N 1
ATOM 1093 C CA . GLN A 1 94 ? 40.958 32.048 40.804 1.00 6.37 97 GLN A CA 1
ATOM 1094 C C . GLN A 1 94 ? 40.019 33.170 41.215 1.00 5.90 97 GLN A C 1
ATOM 1095 O O . GLN A 1 94 ? 39.079 32.899 41.945 1.00 7.33 97 GLN A O 1
ATOM 1109 N N . ASN A 1 95 ? 40.230 34.396 40.736 1.00 5.92 98 ASN A N 1
ATOM 1110 C CA . ASN A 1 95 ? 39.304 35.491 40.971 1.00 6.66 98 ASN A CA 1
ATOM 1111 C C . ASN A 1 95 ? 37.949 35.294 40.295 1.00 6.78 98 ASN A C 1
ATOM 1112 O O . ASN A 1 95 ? 37.013 36.032 40.590 1.00 8.82 98 ASN A O 1
ATOM 1123 N N . TRP A 1 96 ? 37.855 34.324 39.385 1.00 5.93 99 TRP A N 1
ATOM 1124 C CA . TRP A 1 96 ? 36.593 33.950 38.752 1.00 6.93 99 TRP A CA 1
ATOM 1125 C C . TRP A 1 96 ? 36.235 32.494 39.025 1.00 7.65 99 TRP A C 1
ATOM 1126 O O . TRP A 1 96 ? 35.081 32.172 39.260 1.00 9.02 99 TRP A O 1
ATOM 1147 N N . ALA A 1 97 ? 37.225 31.616 38.963 1.00 6.83 100 ALA A N 1
ATOM 1148 C CA . ALA A 1 97 ? 37.038 30.174 39.045 1.00 6.84 100 ALA A CA 1
ATOM 1149 C C . ALA A 1 97 ? 37.885 29.685 40.199 1.00 6.05 100 ALA A C 1
ATOM 1150 O O . ALA A 1 97 ? 39.101 29.491 40.050 1.00 6.70 100 ALA A O 1
ATOM 1157 N N . PRO A 1 98 ? 37.284 29.516 41.384 1.00 7.50 101 PRO A N 1
ATOM 1158 C CA . PRO A 1 98 ? 38.083 29.168 42.570 1.00 7.44 101 PRO A CA 1
ATOM 1159 C C . PRO A 1 98 ? 38.990 27.943 42.408 1.00 7.58 101 PRO A C 1
ATOM 1160 O O . PRO A 1 98 ? 40.077 27.889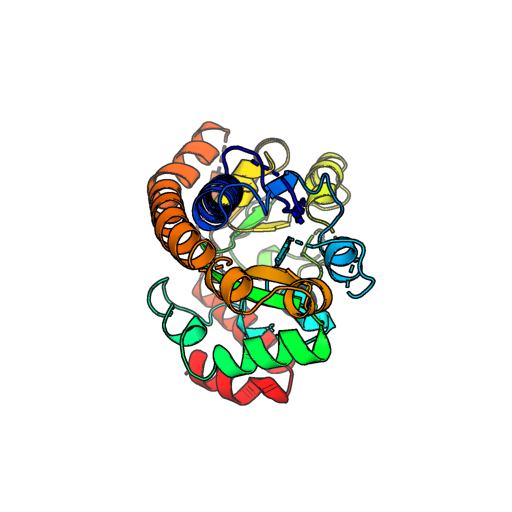 42.990 1.00 8.07 101 PRO A O 1
ATOM 1188 N N . ALA A 1 100 ? 40.830 27.201 40.037 1.00 5.64 103 ALA A N 1
ATOM 1189 C CA . ALA A 1 100 ? 42.089 27.580 39.418 1.00 6.09 103 ALA A CA 1
ATOM 1190 C C . ALA A 1 100 ? 43.189 27.879 40.435 1.00 5.11 103 ALA A C 1
ATOM 1191 O O . ALA A 1 100 ? 44.364 27.921 40.059 1.00 5.67 103 ALA A O 1
ATOM 1198 N N . ALA A 1 101 ? 42.837 28.077 41.703 1.00 5.44 104 ALA A N 1
ATOM 1199 C CA . ALA A 1 101 ? 43.868 28.204 42.730 1.00 5.71 104 ALA A CA 1
ATOM 1200 C C . ALA A 1 101 ? 44.741 26.944 42.795 1.00 5.16 104 ALA A C 1
ATOM 1201 O O . ALA A 1 101 ? 45.902 27.015 43.191 1.00 5.94 104 ALA A O 1
ATOM 1208 N N . LEU A 1 102 ? 44.204 25.807 42.349 1.00 4.76 105 LEU A N 1
ATOM 1209 C CA . LEU A 1 102 ? 44.934 24.551 42.377 1.00 5.76 105 LEU A CA 1
ATOM 1210 C C . LEU A 1 102 ? 46.157 24.542 41.456 1.00 5.56 105 LEU A C 1
ATOM 1211 O O . LEU A 1 102 ? 47.035 23.702 41.622 1.00 7.24 105 LEU A O 1
ATOM 1227 N N . LEU A 1 103 ? 46.256 25.467 40.514 1.00 4.87 106 LEU A N 1
ATOM 1228 C CA . LEU A 1 103 ? 47.439 25.561 39.666 1.00 5.92 106 LEU A CA 1
ATOM 1229 C C . LEU A 1 103 ? 48.682 25.893 40.450 1.00 6.74 106 LEU A C 1
ATOM 1230 O O . LEU A 1 103 ? 49.790 25.639 39.973 1.00 7.28 106 LEU A O 1
ATOM 1246 N N . ALA A 1 104 ? 48.519 26.497 41.618 1.00 5.38 107 ALA A N 1
ATOM 1247 C CA . ALA A 1 104 ? 49.648 27.125 42.290 1.00 6.32 107 ALA A CA 1
ATOM 1248 C C . ALA A 1 104 ? 49.484 27.136 43.798 1.00 7.86 107 ALA A C 1
ATOM 1249 O O . ALA A 1 104 ? 49.591 28.168 44.442 1.00 12.50 107 ALA A O 1
ATOM 1256 N N . VAL A 1 105 ? 49.216 25.984 44.378 1.00 7.29 108 VAL A N 1
ATOM 1257 C CA . VAL A 1 105 ? 49.136 25.868 45.831 1.00 7.33 108 VAL A CA 1
ATOM 1258 C C . VAL A 1 105 ? 50.550 25.694 46.380 1.00 6.99 108 VAL A C 1
ATOM 1259 O O . VAL A 1 105 ? 51.272 24.774 45.984 1.00 7.01 108 VAL A O 1
ATOM 1272 N N . PRO A 1 106 ? 50.966 26.567 47.299 1.00 7.01 109 PRO A N 1
ATOM 1273 C CA . PRO A 1 106 ? 52.307 26.460 47.866 1.00 7.25 109 PRO A CA 1
ATOM 1274 C C . PRO A 1 106 ? 52.620 25.059 48.400 1.00 7.50 109 PRO A C 1
ATOM 1275 O O . PRO A 1 106 ? 51.818 24.470 49.153 1.00 7.75 109 PRO A O 1
ATOM 1286 N N . TYR A 1 107 ? 53.773 24.524 47.996 1.00 7.64 110 TYR A N 1
ATOM 1287 C CA . TYR A 1 107 ? 54.314 23.254 48.495 1.00 8.17 110 TYR A CA 1
ATOM 1288 C C . TYR A 1 107 ? 53.461 22.032 48.174 1.00 9.71 110 TYR A C 1
ATOM 1289 O O . TYR A 1 107 ? 53.690 20.965 48.733 1.00 12.05 110 TYR A O 1
ATOM 1307 N N . ALA A 1 108 ? 52.545 22.168 47.225 1.00 8.12 111 ALA A N 1
ATOM 1308 C CA . ALA A 1 108 ? 51.648 21.065 46.880 1.00 10.28 111 ALA A CA 1
ATOM 1309 C C . ALA A 1 108 ? 52.239 20.081 45.878 1.00 9.38 111 ALA A C 1
ATOM 1310 O O . ALA A 1 108 ? 51.998 18.873 45.999 1.00 13.99 111 ALA A O 1
ATOM 1317 N N . TYR A 1 109 ? 52.944 20.574 44.862 1.00 8.27 112 TYR A N 1
ATOM 1318 C CA . TYR A 1 109 ? 53.382 19.710 43.762 1.00 8.38 112 TYR A CA 1
ATOM 1319 C C . TYR A 1 109 ? 54.865 19.497 43.841 1.00 10.68 112 TYR A C 1
ATOM 1320 O O . TYR A 1 109 ? 55.628 20.429 44.096 1.00 12.73 112 TYR A O 1
ATOM 1338 N N . LYS A 1 110 ? 55.275 18.281 43.527 1.00 10.38 113 LYS A N 1
ATOM 1339 C CA . LYS A 1 110 ? 56.617 17.810 43.782 1.00 11.59 113 LYS A CA 1
ATOM 1340 C C . LYS A 1 110 ? 57.552 17.968 42.599 1.00 10.06 113 LYS A C 1
ATOM 1341 O O . LYS A 1 110 ? 58.758 18.063 42.763 1.00 11.57 113 LYS A O 1
ATOM 1360 N N . SER A 1 111 ? 56.998 17.964 41.403 1.00 9.61 114 SER A N 1
ATOM 1361 C CA . SER A 1 111 ? 57.800 17.851 40.192 1.00 10.10 114 SER A CA 1
ATOM 1362 C C . SER A 1 111 ? 56.958 18.200 38.988 1.00 9.46 114 SER A C 1
ATOM 1363 O O . SER A 1 111 ? 55.723 18.275 39.066 1.00 8.78 114 SER A O 1
ATOM 1371 N N . LEU A 1 112 ? 57.624 18.323 37.849 1.00 9.91 115 LEU A N 1
ATOM 1372 C CA . LEU A 1 112 ? 56.930 18.531 36.591 1.00 9.59 115 LEU A CA 1
ATOM 1373 C C . LEU A 1 112 ? 56.015 17.345 36.292 1.00 9.66 115 LEU A C 1
ATOM 1374 O O . LEU A 1 112 ? 54.887 17.522 35.845 1.00 9.00 115 LEU A O 1
ATOM 1390 N N . GLU A 1 113 ? 56.485 16.134 36.530 1.00 10.37 116 GLU A N 1
ATOM 1391 C CA . GLU A 1 113 ? 55.722 14.936 36.241 1.00 10.80 116 GLU A CA 1
ATOM 1392 C C . GLU A 1 113 ? 54.428 14.892 37.065 1.00 9.97 116 GLU A C 1
ATOM 1393 O O . GLU A 1 113 ? 53.354 14.559 36.551 1.00 9.71 116 GLU A O 1
ATOM 1405 N N . HIS A 1 114 ? 54.525 15.266 38.336 1.00 9.70 117 HIS A N 1
ATOM 1406 C CA . HIS A 1 114 ? 53.359 15.325 39.208 1.00 9.20 117 HIS A CA 1
ATOM 1407 C C . HIS A 1 114 ? 52.327 16.309 38.658 1.00 8.47 117 HIS A C 1
ATOM 1408 O O . HIS A 1 114 ? 51.138 16.010 38.533 1.00 8.74 117 HIS A O 1
ATOM 1440 N N . ASP A 1 116 ? 52.024 17.433 35.601 1.00 8.01 119 ASP A N 1
ATOM 1441 C CA . ASP A 1 116 ? 51.462 16.936 34.358 1.00 8.29 119 ASP A CA 1
ATOM 1442 C C . ASP A 1 116 ? 50.312 15.980 34.622 1.00 8.66 119 ASP A C 1
ATOM 1443 O O . ASP A 1 116 ? 49.292 16.024 33.934 1.00 9.22 119 ASP A O 1
ATOM 1452 N N . GLU A 1 117 ? 50.466 15.104 35.601 1.00 8.68 120 GLU A N 1
ATOM 1453 C CA . GLU A 1 117 ? 49.407 14.153 35.946 1.00 9.04 120 GLU A CA 1
ATOM 1454 C C . GLU A 1 117 ? 48.159 14.871 36.427 1.00 8.49 120 GLU A C 1
ATOM 1455 O O . GLU A 1 117 ? 47.056 14.502 36.045 1.00 9.84 120 GLU A O 1
ATOM 1467 N N . VAL A 1 118 ? 48.313 15.881 37.263 1.00 7.96 121 VAL A N 1
ATOM 1468 C CA . VAL A 1 118 ? 47.150 16.583 37.801 1.00 7.68 121 VAL A CA 1
ATOM 1469 C C . VAL A 1 118 ? 46.497 17.415 36.701 1.00 8.21 121 VAL A C 1
ATOM 1470 O O . VAL A 1 118 ? 45.284 17.353 36.505 1.00 9.12 121 VAL A O 1
ATOM 1483 N N . ALA A 1 119 ? 47.287 18.184 35.959 1.00 7.24 122 ALA A N 1
ATOM 1484 C CA . ALA A 1 119 ? 46.757 19.071 34.931 1.00 7.60 122 ALA A CA 1
ATOM 1485 C C . ALA A 1 119 ? 46.051 18.287 33.841 1.00 8.56 122 ALA A C 1
ATOM 1486 O O . ALA A 1 119 ? 45.073 18.769 33.248 1.00 9.84 122 ALA A O 1
ATOM 1493 N N . SER A 1 120 ? 46.514 17.076 33.561 1.00 9.04 123 SER A N 1
ATOM 1494 C CA . SER A 1 120 ? 45.947 16.278 32.477 1.00 10.92 123 SER A CA 1
ATOM 1495 C C . SER A 1 120 ? 44.908 15.271 32.950 1.00 11.62 123 SER A C 1
ATOM 1496 O O . SER A 1 120 ? 44.299 14.593 32.122 1.00 14.98 123 SER A O 1
ATOM 1504 N N . GLY A 1 121 ? 44.677 15.187 34.258 1.00 9.49 124 GLY A N 1
ATOM 1505 C CA . GLY A 1 121 ? 43.778 14.205 34.836 1.00 10.00 124 GLY A CA 1
ATOM 1506 C C . GLY A 1 121 ? 42.397 14.780 35.084 1.00 9.63 124 GLY A C 1
ATOM 1507 O O . GLY A 1 121 ? 42.075 15.890 34.617 1.00 9.93 124 GLY A O 1
ATOM 1511 N N . GLU A 1 122 ? 41.578 14.056 35.831 1.00 8.47 125 GLU A N 1
ATOM 1512 C CA . GLU A 1 122 ? 40.197 14.464 36.061 1.00 8.42 125 GLU A CA 1
ATOM 1513 C C . GLU A 1 122 ? 40.083 15.754 36.867 1.00 8.36 125 GLU A C 1
ATOM 1514 O O . GLU A 1 122 ? 39.190 16.552 36.623 1.00 8.54 125 GLU A O 1
ATOM 1526 N N A ILE A 1 123 ? 40.989 15.971 37.813 0.12 7.84 126 ILE A N 1
ATOM 1527 N N B ILE A 1 123 ? 40.967 15.960 37.829 0.88 8.32 126 ILE A N 1
ATOM 1528 C CA A ILE A 1 123 ? 41.001 17.234 38.542 0.12 7.85 126 ILE A CA 1
ATOM 1529 C CA B ILE A 1 123 ? 40.982 17.223 38.550 0.88 7.43 126 ILE A CA 1
ATOM 1530 C C A ILE A 1 123 ? 41.257 18.373 37.564 0.12 7.39 126 ILE A C 1
ATOM 1531 C C B ILE A 1 123 ? 41.269 18.364 37.568 0.88 7.76 126 ILE A C 1
ATOM 1532 O O A ILE A 1 123 ? 40.578 19.398 37.600 0.12 6.95 126 ILE A O 1
ATOM 1533 O O B ILE A 1 123 ? 40.589 19.389 37.578 0.88 7.03 126 ILE A O 1
ATOM 1564 N N . GLY A 1 124 ? 42.233 18.186 36.682 1.00 7.65 127 GLY A N 1
ATOM 1565 C CA . GLY A 1 124 ? 42.521 19.157 35.650 1.00 7.72 127 GLY A CA 1
ATOM 1566 C C . GLY A 1 124 ? 41.318 19.441 34.758 1.00 7.13 127 GLY A C 1
ATOM 1567 O O . GLY A 1 124 ? 41.087 20.587 34.359 1.00 7.01 127 GLY A O 1
ATOM 1572 N N . GLU A 1 125 ? 40.531 18.421 34.440 1.00 7.88 128 GLU A N 1
ATOM 1573 C CA . GLU A 1 125 ? 39.326 18.619 33.635 1.00 7.50 128 GLU A CA 1
ATOM 1574 C C . GLU A 1 125 ? 38.300 19.468 34.379 1.00 7.39 128 GLU A C 1
ATOM 1575 O O . GLU A 1 125 ? 37.654 20.332 33.788 1.00 7.87 128 GLU A O 1
ATOM 1587 N N . GLN A 1 126 ? 38.130 19.223 35.671 1.00 6.57 129 GLN A N 1
ATOM 1588 C CA . GLN A 1 126 ? 37.213 20.028 36.467 1.00 6.56 129 GLN A CA 1
ATOM 1589 C C . GLN A 1 126 ? 37.671 21.478 36.520 1.00 5.54 129 GLN A C 1
ATOM 1590 O O . GLN A 1 126 ? 36.860 22.394 36.408 1.00 6.43 129 GLN A O 1
ATOM 1604 N N . ILE A 1 127 ? 38.966 21.702 36.677 1.00 5.59 130 ILE A N 1
ATOM 1605 C CA . ILE A 1 127 ? 39.478 23.061 36.686 1.00 5.24 130 ILE A CA 1
ATOM 1606 C C . ILE A 1 127 ? 39.199 23.733 35.346 1.00 4.57 130 ILE A C 1
ATOM 1607 O O . ILE A 1 127 ? 38.712 24.869 35.283 1.00 5.21 130 ILE A O 1
ATOM 1623 N N . LYS A 1 128 ? 39.517 23.035 34.267 1.00 5.18 131 LYS A N 1
ATOM 1624 C CA . LYS A 1 128 ? 39.294 23.579 32.939 1.00 5.72 131 LYS A CA 1
ATOM 1625 C C . LYS A 1 128 ? 37.837 23.970 32.750 1.00 5.24 131 LYS A C 1
ATOM 1626 O O . LYS A 1 128 ? 37.529 25.045 32.237 1.00 5.94 131 LYS A O 1
ATOM 1645 N N . GLN A 1 129 ? 36.923 23.092 33.141 1.00 5.43 132 GLN A N 1
ATOM 1646 C CA . GLN A 1 129 ? 35.506 23.377 32.930 1.00 5.43 132 GLN A CA 1
ATOM 1647 C C . GLN A 1 129 ? 35.033 24.572 33.746 1.00 5.92 132 GLN A C 1
ATOM 1648 O O . GLN A 1 129 ? 34.195 25.343 33.281 1.00 6.77 132 GLN A O 1
ATOM 1662 N N . GLN A 1 130 ? 35.544 24.737 34.960 1.00 5.75 133 GLN A N 1
ATOM 1663 C CA . GLN A 1 130 ? 35.131 25.874 35.765 1.00 5.55 133 GLN A CA 1
ATOM 1664 C C . GLN A 1 130 ? 35.686 27.172 35.183 1.00 5.58 133 GLN A C 1
ATOM 1665 O O . GLN A 1 130 ? 35.021 28.210 35.229 1.00 6.03 133 GLN A O 1
ATOM 1679 N N . ILE A 1 131 ? 36.898 27.136 34.643 1.00 4.66 134 ILE A N 1
ATOM 1680 C CA . ILE A 1 131 ? 37.456 28.314 33.987 1.00 5.18 134 ILE A CA 1
ATOM 1681 C C . ILE A 1 131 ? 36.598 28.692 32.775 1.00 5.19 134 ILE A C 1
ATOM 1682 O O . ILE A 1 131 ? 36.255 29.864 32.584 1.00 6.06 134 ILE A O 1
ATOM 1698 N N . ILE A 1 132 ? 36.217 27.720 31.957 1.00 4.87 135 ILE A N 1
ATOM 1699 C CA . ILE A 1 132 ? 35.357 28.004 30.818 1.00 6.17 135 ILE A CA 1
ATOM 1700 C C . ILE A 1 132 ? 34.045 28.634 31.283 1.00 7.32 135 ILE A C 1
ATOM 1701 O O . ILE A 1 132 ? 33.611 29.649 30.761 1.00 8.42 135 ILE A O 1
ATOM 1717 N N . GLU A 1 133 ? 33.396 28.037 32.271 1.00 6.48 136 GLU A N 1
ATOM 1718 C CA . GLU A 1 133 ? 32.083 28.504 32.715 1.00 8.59 136 GLU A CA 1
ATOM 1719 C C . GLU A 1 133 ? 32.132 29.852 33.425 1.00 8.66 136 GLU A C 1
ATOM 1720 O O . GLU A 1 133 ? 31.299 30.728 33.145 1.00 11.11 136 GLU A O 1
ATOM 1732 N N . LYS A 1 134 ? 33.054 30.018 34.361 1.00 7.42 137 LYS A N 1
ATOM 1733 C CA . LYS A 1 134 ? 33.061 31.187 35.254 1.00 8.41 137 LYS A CA 1
ATOM 1734 C C . LYS A 1 134 ? 33.950 32.325 34.776 1.00 8.45 137 LYS A C 1
ATOM 1735 O O . LYS A 1 134 ? 33.721 33.484 35.125 1.00 11.21 137 LYS A O 1
ATOM 1754 N N . ALA A 1 135 ? 34.972 32.012 34.001 1.00 8.10 138 ALA A N 1
ATOM 1755 C CA . ALA A 1 135 ? 35.869 33.040 33.483 1.00 9.18 138 ALA A CA 1
ATOM 1756 C C . ALA A 1 135 ? 35.650 33.293 31.994 1.00 8.03 138 ALA A C 1
ATOM 1757 O O . ALA A 1 135 ? 36.136 34.294 31.484 1.00 8.63 138 ALA A O 1
ATOM 1764 N N . GLN A 1 136 ? 34.938 32.403 31.305 1.00 7.97 139 GLN A N 1
ATOM 1765 C CA . GLN A 1 136 ? 34.671 32.508 29.874 1.00 7.63 139 GLN A CA 1
ATOM 1766 C C . GLN A 1 136 ? 35.961 32.534 29.068 1.00 7.04 139 GLN A C 1
ATOM 1767 O O . GLN A 1 136 ? 36.051 33.184 28.012 1.00 6.96 139 GLN A O 1
ATOM 1781 N N . VAL A 1 137 ? 36.954 31.800 29.544 1.00 6.85 140 VAL A N 1
ATOM 1782 C CA . VAL A 1 137 ? 38.156 31.539 28.759 1.00 7.43 140 VAL A CA 1
ATOM 1783 C C . VAL A 1 137 ? 38.414 30.044 28.774 1.00 5.93 140 VAL A C 1
ATOM 1784 O O . VAL A 1 137 ? 38.050 29.329 29.710 1.00 6.05 140 VAL A O 1
ATOM 1797 N N . ARG A 1 138 ? 39.041 29.578 27.712 1.00 4.92 141 ARG A N 1
ATOM 1798 C CA . ARG A 1 138 ? 39.209 28.155 27.474 1.00 5.40 141 ARG A CA 1
ATOM 1799 C C . ARG A 1 138 ? 40.684 27.768 27.430 1.00 5.40 141 ARG A C 1
ATOM 1800 O O . ARG A 1 138 ? 41.402 28.179 26.504 1.00 5.38 141 ARG A O 1
ATOM 1821 N N . PRO A 1 139 ? 41.157 27.010 28.419 1.00 4.66 142 PRO A N 1
ATOM 1822 C CA . PRO A 1 139 ? 42.519 26.475 28.335 1.00 4.67 142 PRO A CA 1
ATOM 1823 C C . PRO A 1 139 ? 42.678 25.519 27.174 1.00 6.12 142 PRO A C 1
ATOM 1824 O O . PRO A 1 139 ? 41.842 24.624 26.994 1.00 7.45 142 PRO A O 1
ATOM 1835 N N . ILE A 1 140 ? 43.711 25.711 26.360 1.00 5.75 143 ILE A N 1
ATOM 1836 C CA . ILE A 1 140 ? 43.999 24.826 25.241 1.00 5.65 143 ILE A CA 1
ATOM 1837 C C . ILE A 1 140 ? 45.364 24.133 25.331 1.00 6.02 143 ILE A C 1
ATOM 1838 O O . ILE A 1 140 ? 45.647 23.214 24.570 1.00 7.11 143 ILE A O 1
ATOM 1854 N N . ALA A 1 141 ? 46.205 24.560 26.262 1.00 5.45 144 ALA A N 1
ATOM 1855 C CA . ALA A 1 141 ? 47.474 23.897 26.562 1.00 4.97 144 ALA A CA 1
ATOM 1856 C C . ALA A 1 141 ? 47.879 24.320 27.950 1.00 4.56 144 ALA A C 1
ATOM 1857 O O . ALA A 1 141 ? 47.400 25.338 28.469 1.00 5.03 144 ALA A O 1
ATOM 1864 N N . PHE A 1 142 ? 48.777 23.561 28.561 1.00 4.50 145 PHE A N 1
ATOM 1865 C CA . PHE A 1 142 ? 49.386 23.978 29.811 1.00 4.00 145 PHE A CA 1
ATOM 1866 C C . PHE A 1 142 ? 50.886 23.901 29.735 1.00 3.98 145 PHE A C 1
ATOM 1867 O O . PHE A 1 142 ? 51.425 23.011 29.094 1.00 4.86 145 PHE A O 1
ATOM 1884 N N . PHE A 1 143 ? 51.516 24.854 30.407 1.00 4.37 146 PHE A N 1
ATOM 1885 C CA . PHE A 1 143 ? 52.979 24.900 30.508 1.00 4.24 146 PHE A CA 1
ATOM 1886 C C . PHE A 1 143 ? 53.325 24.745 31.979 1.00 4.43 146 PHE A C 1
ATOM 1887 O O . PHE A 1 143 ? 52.890 25.549 32.806 1.00 5.64 146 PHE A O 1
ATOM 1904 N N . ALA A 1 144 ? 54.069 23.712 32.334 1.00 4.76 147 ALA A N 1
ATOM 1905 C CA . ALA A 1 144 ? 54.611 23.601 33.693 1.00 4.74 147 ALA A CA 1
ATOM 1906 C C . ALA A 1 144 ? 55.711 24.632 33.870 1.00 4.99 147 ALA A C 1
ATOM 1907 O O . ALA A 1 144 ? 56.399 24.993 32.910 1.00 6.37 147 ALA A O 1
ATOM 1914 N N . ARG A 1 145 ? 55.884 25.091 35.102 1.00 5.33 148 ARG A N 1
ATOM 1915 C CA . ARG A 1 145 ? 56.838 26.154 35.417 1.00 4.88 148 ARG A CA 1
ATOM 1916 C C . ARG A 1 145 ? 57.871 25.698 36.423 1.00 5.25 148 ARG A C 1
ATOM 1917 O O . ARG A 1 145 ? 57.638 24.775 37.218 1.00 6.99 148 ARG A O 1
ATOM 1938 N N . GLY A 1 146 ? 59.017 26.378 36.427 1.00 4.79 149 GLY A N 1
ATOM 1939 C CA . GLY A 1 146 ? 59.978 26.214 37.503 1.00 6.57 149 GLY A CA 1
ATOM 1940 C C . GLY A 1 146 ? 59.442 26.814 38.794 1.00 4.83 149 GLY A C 1
ATOM 1941 O O . GLY A 1 146 ? 58.477 27.594 38.778 1.00 4.83 149 GLY A O 1
ATOM 1945 N N . PRO A 1 147 ? 60.055 26.466 39.919 1.00 5.74 150 PRO A N 1
ATOM 1946 C CA . PRO A 1 147 ? 59.532 26.941 41.200 1.00 4.53 150 PRO A CA 1
ATOM 1947 C C . PRO A 1 147 ? 59.653 28.443 41.368 1.00 4.45 150 PRO A C 1
ATOM 1948 O O . PRO A 1 147 ? 60.626 29.064 40.925 1.00 5.10 150 PRO A O 1
ATOM 1959 N N . ARG A 1 148 ? 58.680 29.037 42.053 1.00 4.43 151 ARG A N 1
ATOM 1960 C CA . ARG A 1 148 ? 58.756 30.438 42.441 1.00 3.87 151 ARG A CA 1
ATOM 1961 C C . ARG A 1 148 ? 59.728 30.584 43.604 1.00 4.47 151 ARG A C 1
ATOM 1962 O O . ARG A 1 148 ? 59.728 29.763 44.517 1.00 5.34 151 ARG A O 1
ATOM 1983 N N . ASN A 1 149 ? 60.526 31.652 43.558 1.00 4.90 152 ASN A N 1
ATOM 1984 C CA . ASN A 1 149 ? 61.439 32.017 44.639 1.00 5.01 152 ASN A CA 1
ATOM 1985 C C . ASN A 1 149 ? 61.235 33.464 45.018 1.00 5.41 152 ASN A C 1
ATOM 1986 O O . ASN A 1 149 ? 60.946 34.308 44.175 1.00 7.04 152 ASN A O 1
ATOM 1997 N N . LEU A 1 150 ? 61.439 33.760 46.291 1.00 5.07 153 LEU A N 1
ATOM 1998 C CA . LEU A 1 150 ? 61.334 35.103 46.824 1.00 5.69 153 LEU A CA 1
ATOM 1999 C C . LEU A 1 150 ? 62.613 35.865 46.538 1.00 5.68 153 LEU A C 1
ATOM 2000 O O . LEU A 1 150 ? 63.690 35.395 46.899 1.00 7.52 153 LEU A O 1
ATOM 2016 N N . THR A 1 151 ? 62.510 37.033 45.926 1.00 5.95 154 THR A N 1
ATOM 2017 C CA . THR A 1 151 ? 63.659 37.906 45.778 1.00 6.34 154 THR A CA 1
ATOM 2018 C C . THR A 1 151 ? 63.544 39.071 46.741 1.00 7.16 154 THR A C 1
ATOM 2019 O O . THR A 1 151 ? 62.446 39.422 47.194 1.00 7.61 154 THR A O 1
ATOM 2030 N N . SER A 1 152 ? 64.677 39.687 47.054 1.00 6.79 155 SER A N 1
ATOM 2031 C CA . SER A 1 152 ? 64.718 40.687 48.096 1.00 7.59 155 SER A CA 1
ATOM 2032 C C . SER A 1 152 ? 65.985 41.530 48.041 1.00 8.06 155 SER A C 1
ATOM 2033 O O . SER A 1 152 ? 66.904 41.258 47.255 1.00 8.65 155 SER A O 1
ATOM 2041 N N . GLN A 1 153 ? 66.038 42.543 48.907 1.00 9.08 156 GLN A N 1
ATOM 2042 C CA . GLN A 1 153 ? 67.208 43.397 49.083 1.00 9.84 156 GLN A CA 1
ATOM 2043 C C . GLN A 1 153 ? 68.101 42.937 50.228 1.00 10.21 156 GLN A C 1
ATOM 2044 O O . GLN A 1 153 ? 69.224 43.384 50.329 1.00 11.11 156 GLN A O 1
ATOM 2058 N N . ARG A 1 154 ? 67.588 42.080 51.105 1.00 10.89 157 ARG A N 1
ATOM 2059 C CA . ARG A 1 154 ? 68.382 41.497 52.189 1.00 11.15 157 ARG A CA 1
ATOM 2060 C C . ARG A 1 154 ? 68.034 40.018 52.258 1.00 9.74 157 ARG A C 1
ATOM 2061 O O . ARG A 1 154 ? 66.925 39.626 51.881 1.00 9.78 157 ARG A O 1
ATOM 2082 N N . PRO A 1 155 ? 68.965 39.175 52.707 1.00 10.03 158 PRO A N 1
ATOM 2083 C CA . PRO A 1 155 ? 68.675 37.739 52.698 1.00 9.79 158 PRO A CA 1
ATOM 2084 C C . PRO A 1 155 ? 67.504 37.385 53.597 1.00 9.83 158 PRO A C 1
ATOM 2085 O O . PRO A 1 155 ? 67.387 37.892 54.716 1.00 11.63 158 PRO A O 1
ATOM 2096 N N . ILE A 1 156 ? 66.651 36.495 53.113 1.00 8.81 159 ILE A N 1
ATOM 2097 C CA . ILE A 1 156 ? 65.499 36.023 53.874 1.00 10.99 159 ILE A CA 1
ATOM 2098 C C . ILE A 1 156 ? 65.642 34.514 54.001 1.00 9.38 159 ILE A C 1
ATOM 2099 O O . ILE A 1 156 ? 65.398 33.778 53.032 1.00 12.01 159 ILE A O 1
ATOM 2115 N N . THR A 1 157 ? 66.051 34.049 55.173 1.00 10.46 160 THR A N 1
ATOM 2116 C CA . THR A 1 157 ? 66.354 32.637 55.364 1.00 12.04 160 THR A CA 1
ATOM 2117 C C . THR A 1 157 ? 65.236 31.852 56.058 1.00 10.89 160 THR A C 1
ATOM 2118 O O . THR A 1 157 ? 65.275 30.625 56.102 1.00 14.25 160 THR A O 1
ATOM 2129 N N . SER A 1 158 ? 64.251 32.551 56.608 1.00 10.17 161 SER A N 1
ATOM 2130 C CA . SER A 1 158 ? 63.128 31.901 57.266 1.00 11.24 161 SER A CA 1
ATOM 2131 C C . SER A 1 158 ? 61.989 32.902 57.321 1.00 10.03 161 SER A C 1
ATOM 2132 O O . SER A 1 158 ? 62.205 34.106 57.121 1.00 9.86 161 SER A O 1
ATOM 2140 N N . PRO A 1 159 ? 60.773 32.424 57.609 1.00 9.90 162 PRO A N 1
ATOM 2141 C CA . PRO A 1 159 ? 59.665 33.370 57.745 1.00 9.62 162 PRO A CA 1
ATOM 2142 C C . PRO A 1 159 ? 59.962 34.459 58.773 1.00 9.69 162 PRO A C 1
ATOM 2143 O O . PRO A 1 159 ? 59.535 35.597 58.580 1.00 10.26 162 PRO A O 1
ATOM 2154 N N . ALA A 1 160 ? 60.685 34.131 59.844 1.00 9.88 163 ALA A N 1
ATOM 2155 C CA . ALA A 1 160 ? 61.009 35.092 60.886 1.00 10.82 163 ALA A CA 1
ATOM 2156 C C . ALA A 1 160 ? 61.805 36.279 60.363 1.00 10.52 163 ALA A C 1
ATOM 2157 O O . ALA A 1 160 ? 61.804 37.341 60.979 1.00 12.15 163 ALA A O 1
ATOM 2164 N N . ASP A 1 161 ? 62.492 36.114 59.244 1.00 10.33 164 ASP A N 1
ATOM 2165 C CA . ASP A 1 161 ? 63.252 37.216 58.680 1.00 10.91 164 ASP A CA 1
ATOM 2166 C C . ASP A 1 161 ? 62.369 38.245 57.980 1.00 11.21 164 ASP A C 1
ATOM 2167 O O . ASP A 1 161 ? 62.815 39.357 57.738 1.00 12.29 164 ASP A O 1
ATOM 2176 N N . LEU A 1 162 ? 61.130 37.897 57.635 1.00 10.38 165 LEU A N 1
ATOM 2177 C CA . LEU A 1 162 ? 60.310 38.808 56.825 1.00 10.60 165 LEU A CA 1
ATOM 2178 C C . LEU A 1 162 ? 60.003 40.100 57.569 1.00 11.10 165 LEU A C 1
ATOM 2179 O O . LEU A 1 162 ? 60.255 41.199 57.057 1.00 12.48 165 LEU A O 1
ATOM 2195 N N . ASP A 1 163 ? 59.490 39.989 58.793 1.0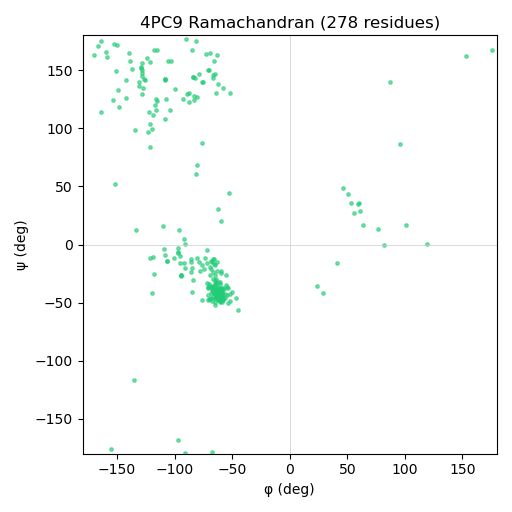0 11.55 166 ASP A N 1
ATOM 2196 C CA . ASP A 1 163 ? 59.343 41.148 59.673 1.00 12.82 166 ASP A CA 1
ATOM 2197 C C . ASP A 1 163 ? 58.632 42.313 58.986 1.00 11.96 166 ASP A C 1
ATOM 2198 O O . ASP A 1 163 ? 59.043 43.470 59.125 1.00 14.93 166 ASP A O 1
ATOM 2207 N N . GLY A 1 164 ? 57.559 42.012 58.262 1.00 12.62 167 GLY A N 1
ATOM 2208 C CA . GLY A 1 164 ? 56.709 43.032 57.678 1.00 11.36 167 GLY A CA 1
ATOM 2209 C C . GLY A 1 164 ? 57.165 43.509 56.309 1.00 11.59 167 GLY A C 1
ATOM 2210 O O . GLY A 1 164 ? 56.632 44.481 55.776 1.00 14.36 167 GLY A O 1
ATOM 2224 N N . LYS A 1 166 ? 57.762 44.687 52.796 1.00 10.25 169 LYS A N 1
ATOM 2225 C CA . LYS A 1 166 ? 56.849 45.051 51.722 1.00 10.88 169 LYS A CA 1
ATOM 2226 C C . LYS A 1 166 ? 57.215 44.292 50.467 1.00 10.32 169 LYS A C 1
ATOM 2227 O O . LYS A 1 166 ? 58.360 44.318 50.018 1.00 10.31 169 LYS A O 1
ATOM 2263 N N . ARG A 1 168 ? 55.579 42.451 46.545 1.00 6.92 171 ARG A N 1
ATOM 2264 C CA . ARG A 1 168 ? 54.525 42.293 45.561 1.00 6.62 171 ARG A CA 1
ATOM 2265 C C . ARG A 1 168 ? 54.187 40.832 45.354 1.00 6.52 171 ARG A C 1
ATOM 2266 O O . ARG A 1 168 ? 55.057 39.984 45.337 1.00 6.51 171 ARG A O 1
ATOM 2287 N N . VAL A 1 169 ? 52.897 40.558 45.176 1.00 6.14 172 VAL A N 1
ATOM 2288 C CA . VAL A 1 169 ? 52.409 39.293 44.640 1.00 6.15 172 VAL A CA 1
ATOM 2289 C C . VAL A 1 169 ? 51.552 39.618 43.416 1.00 5.48 172 VAL A C 1
ATOM 2290 O O . VAL A 1 169 ? 51.119 40.753 43.236 1.00 5.89 172 VAL A O 1
ATOM 2303 N N . PRO A 1 170 ? 51.334 38.624 42.547 1.00 5.12 173 PRO A N 1
ATOM 2304 C CA . PRO A 1 170 ? 50.338 38.801 41.483 1.00 6.00 173 PRO A CA 1
ATOM 2305 C C . PRO A 1 170 ? 48.935 38.880 42.089 1.00 6.80 173 PRO A C 1
ATOM 2306 O O . PRO A 1 170 ? 48.769 38.826 43.312 1.00 6.21 173 PRO A O 1
ATOM 2317 N N . ASN A 1 171 ? 47.925 39.006 41.230 1.00 6.55 174 ASN A N 1
ATOM 2318 C CA . ASN A 1 171 ? 46.535 39.178 41.653 1.00 6.65 174 ASN A CA 1
ATOM 2319 C C . ASN A 1 171 ? 45.934 37.837 42.030 1.00 6.11 174 ASN A C 1
ATOM 2320 O O . ASN A 1 171 ? 45.105 37.268 41.320 1.00 8.11 174 ASN A O 1
ATOM 2331 N N . VAL A 1 172 ? 46.444 37.298 43.129 1.00 6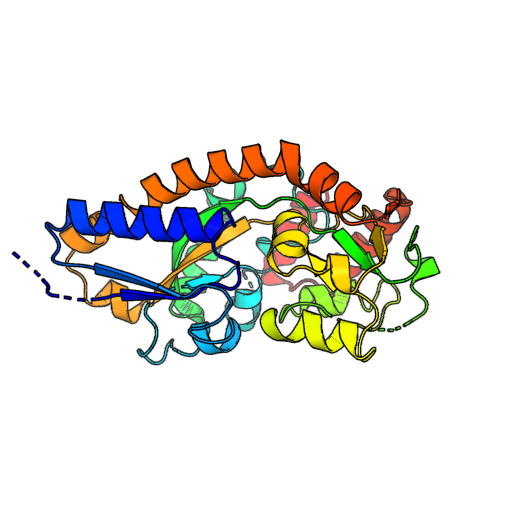.24 175 VAL A N 1
ATOM 2332 C CA . VAL A 1 172 ? 46.190 35.927 43.546 1.00 5.28 175 VAL A CA 1
ATOM 2333 C C . VAL A 1 172 ? 45.879 35.959 45.046 1.00 6.09 175 VAL A C 1
ATOM 2334 O O . VAL A 1 172 ? 46.785 36.053 45.876 1.00 6.23 175 VAL A O 1
ATOM 2347 N N . PRO A 1 173 ? 44.593 35.932 45.406 1.00 6.07 176 PRO A N 1
ATOM 2348 C CA . PRO A 1 173 ? 44.229 36.046 46.817 1.00 6.85 176 PRO A CA 1
ATOM 2349 C C . PRO A 1 173 ? 44.926 35.016 47.700 1.00 6.61 176 PRO A C 1
ATOM 2350 O O . PRO A 1 173 ? 45.341 35.369 48.802 1.00 7.64 176 PRO A O 1
ATOM 2361 N N . LEU A 1 174 ? 45.141 33.795 47.227 1.00 6.01 177 LEU A N 1
ATOM 2362 C CA . LEU A 1 174 ? 45.788 32.822 48.083 1.00 6.03 177 LEU A CA 1
ATOM 2363 C C . LEU A 1 174 ? 47.232 33.244 48.404 1.00 6.25 177 LEU A C 1
ATOM 2364 O O . LEU A 1 174 ? 47.751 32.949 49.488 1.00 7.05 177 LEU A O 1
ATOM 2380 N N . PHE A 1 175 ? 47.911 33.906 47.469 1.00 5.99 178 PHE A N 1
ATOM 2381 C CA . PHE A 1 175 ? 49.271 34.366 47.728 1.00 6.39 178 PHE A CA 1
ATOM 2382 C C . PHE A 1 175 ? 49.284 35.526 48.717 1.00 6.26 178 PHE A C 1
ATOM 2383 O O . PHE A 1 175 ? 50.209 35.635 49.527 1.00 6.57 178 PHE A O 1
ATOM 2400 N N . VAL A 1 176 ? 48.304 36.428 48.645 1.00 6.79 179 VAL A N 1
ATOM 2401 C CA . VAL A 1 176 ? 48.180 37.473 49.650 1.00 6.38 179 VAL A CA 1
ATOM 2402 C C . VAL A 1 176 ? 48.037 36.820 51.028 1.00 7.77 179 VAL A C 1
ATOM 2403 O O . VAL A 1 176 ? 48.723 37.195 51.986 1.00 8.14 179 VAL A O 1
ATOM 2416 N N . ASP A 1 177 ? 47.161 35.829 51.120 1.00 7.23 180 ASP A N 1
ATOM 2417 C CA . ASP A 1 177 ? 46.907 35.149 52.392 1.00 7.96 180 ASP A CA 1
ATOM 2418 C C . ASP A 1 177 ? 48.181 34.513 52.934 1.00 6.94 180 ASP A C 1
ATOM 2419 O O . ASP A 1 177 ? 48.501 34.654 54.115 1.00 8.39 180 ASP A O 1
ATOM 2428 N N . VAL A 1 178 ? 48.893 33.792 52.087 1.00 6.45 181 VAL A N 1
ATOM 2429 C CA . VAL A 1 178 ? 50.042 33.041 52.546 1.00 8.44 181 VAL A CA 1
ATOM 2430 C C . VAL A 1 178 ? 51.189 33.957 52.932 1.00 6.48 181 VAL A C 1
ATOM 2431 O O . VAL A 1 178 ? 51.765 33.802 54.014 1.00 7.55 181 VAL A O 1
ATOM 2444 N N . TRP A 1 179 ? 51.514 34.930 52.091 1.00 6.74 182 TRP A N 1
ATOM 2445 C CA . TRP A 1 179 ? 52.640 35.791 52.396 1.00 6.37 182 TRP A CA 1
ATOM 2446 C C . TRP A 1 179 ? 52.360 36.694 53.595 1.00 6.96 182 TRP A C 1
ATOM 2447 O O . TRP A 1 179 ? 53.270 37.005 54.351 1.00 7.72 182 TRP A O 1
ATOM 2468 N N A SER A 1 180 ? 51.110 37.105 53.794 0.75 7.22 183 SER A N 1
ATOM 2469 N N B SER A 1 180 ? 51.109 37.101 53.779 0.25 7.40 183 SER A N 1
ATOM 2470 C CA A SER A 1 180 ? 50.779 37.877 54.982 0.75 8.29 183 SER A CA 1
ATOM 2471 C CA B SER A 1 180 ? 50.745 37.851 54.973 0.25 8.31 183 SER A CA 1
ATOM 2472 C C A SER A 1 180 ? 50.925 37.007 56.229 0.75 9.30 183 SER A C 1
ATOM 2473 C C B SER A 1 180 ? 50.976 36.989 56.201 0.25 8.58 183 SER A C 1
ATOM 2474 O O A SER A 1 180 ? 51.469 37.445 57.242 0.75 10.10 183 SER A O 1
ATOM 2475 O O B SER A 1 180 ? 51.611 37.414 57.167 0.25 8.70 183 SER A O 1
ATOM 2490 N N . ALA A 1 181 ? 50.460 35.768 56.160 1.00 8.25 184 ALA A N 1
ATOM 2491 C CA . ALA A 1 181 ? 50.567 34.871 57.304 1.00 9.51 184 ALA A CA 1
ATOM 2492 C C . ALA A 1 181 ? 52.025 34.568 57.634 1.00 10.12 184 ALA A C 1
ATOM 2493 O O . ALA A 1 181 ? 52.382 34.406 58.809 1.00 12.07 184 ALA A O 1
ATOM 2501 N N . LEU A 1 182 ? 52.875 34.513 56.613 1.00 9.49 185 LEU A N 1
ATOM 2502 C CA . LEU A 1 182 ? 54.296 34.237 56.825 1.00 10.39 185 LEU A CA 1
ATOM 2503 C C . LEU A 1 182 ? 55.02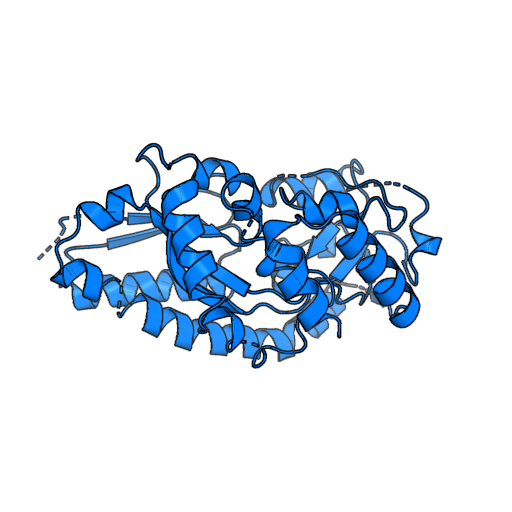3 35.410 57.459 1.00 11.60 185 LEU A C 1
ATOM 2504 O O . LEU A 1 182 ? 56.121 35.239 57.985 1.00 12.25 185 LEU A O 1
ATOM 2520 N N . GLY A 1 183 ? 54.425 36.596 57.436 1.00 10.71 186 GLY A N 1
ATOM 2521 C CA . GLY A 1 183 ? 54.997 37.730 58.140 1.00 10.64 186 GLY A CA 1
ATOM 2522 C C . GLY A 1 183 ? 55.357 38.890 57.236 1.00 10.11 186 GLY A C 1
ATOM 2523 O O . GLY A 1 183 ? 55.856 39.900 57.722 1.00 11.55 186 GLY A O 1
ATOM 2527 N N . ALA A 1 184 ? 55.112 38.770 55.943 1.00 9.24 187 ALA A N 1
ATOM 2528 C CA . ALA A 1 184 ? 55.381 39.860 55.010 1.00 10.07 187 ALA A CA 1
ATOM 2529 C C . ALA A 1 184 ? 54.164 40.759 54.873 1.00 10.18 187 ALA A C 1
ATOM 2530 O O . ALA A 1 184 ? 53.107 40.494 55.447 1.00 10.38 187 ALA A O 1
ATOM 2537 N N . SER A 1 185 ? 54.314 41.821 54.091 1.00 11.33 188 SER A N 1
ATOM 2538 C CA . SER A 1 185 ? 53.220 42.729 53.775 1.00 11.74 188 SER A CA 1
ATOM 2539 C C . SER A 1 185 ? 53.048 42.741 52.264 1.00 10.38 188 SER A C 1
ATOM 2540 O O . SER A 1 185 ? 53.620 43.593 51.581 1.00 11.53 188 SER A O 1
ATOM 2548 N N . PRO A 1 186 ? 52.308 41.772 51.725 1.00 10.29 189 PRO A N 1
ATOM 2549 C CA . PRO A 1 186 ? 52.174 41.656 50.268 1.00 9.30 189 PRO A CA 1
ATOM 2550 C C . PRO A 1 186 ? 51.096 42.557 49.689 1.00 11.68 189 PRO A C 1
ATOM 2551 O O . PRO A 1 186 ? 50.037 42.748 50.298 1.00 14.23 189 PRO A O 1
ATOM 2562 N N . THR A 1 187 ? 51.364 43.083 48.497 1.00 9.49 190 THR A N 1
ATOM 2563 C CA . THR A 1 187 ? 50.420 43.916 47.761 1.00 10.87 190 THR A CA 1
ATOM 2564 C C . THR A 1 187 ? 50.305 43.325 46.362 1.00 8.66 190 THR A C 1
ATOM 2565 O O . THR A 1 187 ? 51.319 43.075 45.716 1.00 9.49 190 THR A O 1
ATOM 2576 N N . PRO A 1 188 ? 49.087 43.087 45.871 1.00 9.07 191 PRO A N 1
ATOM 2577 C CA . PRO A 1 188 ? 48.947 42.630 44.480 1.00 9.32 191 PRO A CA 1
ATOM 2578 C C . PRO A 1 188 ? 49.221 43.749 43.479 1.00 9.43 191 PRO A C 1
ATOM 2579 O O . PRO A 1 188 ? 48.784 44.886 43.668 1.00 11.54 191 PRO A O 1
ATOM 2607 N N . ALA A 1 190 ? 50.135 44.269 38.950 1.00 9.38 193 ALA A N 1
ATOM 2608 C CA . ALA A 1 190 ? 50.450 43.729 37.639 1.00 9.29 193 ALA A CA 1
ATOM 2609 C C . ALA A 1 190 ? 51.956 43.494 37.492 1.00 8.00 193 ALA A C 1
ATOM 2610 O O . ALA A 1 190 ? 52.781 44.261 37.991 1.00 8.54 193 ALA A O 1
ATOM 2617 N N . PHE A 1 191 ? 52.301 42.433 36.781 1.00 6.84 194 PHE A N 1
ATOM 2618 C CA . PHE A 1 191 ? 53.697 42.043 36.607 1.00 6.79 194 PHE A CA 1
ATOM 2619 C C . PHE A 1 191 ? 54.556 43.150 36.015 1.00 7.86 194 PHE A C 1
ATOM 2620 O O . PHE A 1 191 ? 55.679 43.374 36.458 1.00 8.62 194 PHE A O 1
ATOM 2637 N N . SER A 1 192 ? 54.035 43.843 35.017 1.00 8.02 195 SER A N 1
ATOM 2638 C CA . SER A 1 192 ? 54.805 44.873 34.331 1.00 9.00 195 SER A CA 1
ATOM 2639 C C . SER A 1 192 ? 55.018 46.134 35.167 1.00 10.25 195 SER A C 1
ATOM 2640 O O . SER A 1 192 ? 55.755 47.035 34.749 1.00 11.97 195 SER A O 1
ATOM 2648 N N . GLU A 1 193 ? 54.411 46.202 36.349 1.00 10.09 196 GLU A N 1
ATOM 2649 C CA . GLU A 1 193 ? 54.614 47.333 37.252 1.00 10.77 196 GLU A CA 1
ATOM 2650 C C . GLU A 1 193 ? 55.689 47.063 38.303 1.00 10.24 196 GLU A C 1
ATOM 2651 O O . GLU A 1 193 ? 56.113 47.973 39.025 1.00 12.07 196 GLU A O 1
ATOM 2663 N N . VAL A 1 194 ? 56.140 45.821 38.392 1.00 9.14 197 VAL A N 1
ATOM 2664 C CA . VAL A 1 194 ? 56.980 45.396 39.505 1.00 9.02 197 VAL A CA 1
ATOM 2665 C C . VAL A 1 194 ? 58.371 46.037 39.472 1.00 9.15 197 VAL A C 1
ATOM 2666 O O . VAL A 1 194 ? 58.869 46.490 40.499 1.00 9.98 197 VAL A O 1
ATOM 2679 N N . PHE A 1 195 ? 59.010 46.046 38.309 1.00 9.50 198 PHE A N 1
ATOM 2680 C CA . PHE A 1 195 ? 60.373 46.552 38.204 1.00 9.36 198 PHE A CA 1
ATOM 2681 C C . PHE A 1 195 ? 60.485 47.965 38.766 1.00 11.27 198 PHE A C 1
ATOM 2682 O O . PHE A 1 195 ? 61.345 48.258 39.596 1.00 11.13 198 PHE A O 1
ATOM 2699 N N . THR A 1 196 ? 59.601 48.845 38.324 1.00 11.14 199 THR A N 1
ATOM 2700 C CA . THR A 1 196 ? 59.677 50.237 38.729 1.00 14.33 199 THR A CA 1
ATOM 2701 C C . THR A 1 196 ? 59.334 50.410 40.212 1.00 14.90 199 THR A C 1
ATOM 2702 O O . THR A 1 196 ? 59.926 51.238 40.904 1.00 14.00 199 THR A O 1
ATOM 2713 N N . SER A 1 197 ? 58.400 49.606 40.703 1.00 11.92 200 SER A N 1
ATOM 2714 C CA . SER A 1 197 ? 58.024 49.633 42.105 1.00 12.00 200 SER A CA 1
ATOM 2715 C C . SER A 1 197 ? 59.214 49.237 42.995 1.00 12.08 200 SER A C 1
ATOM 2716 O O . SER A 1 197 ? 59.452 49.856 44.030 1.00 13.30 200 SER A O 1
ATOM 2724 N N . LEU A 1 198 ? 59.960 48.217 42.590 1.00 10.96 201 LEU A N 1
ATOM 2725 C CA . LEU A 1 198 ? 61.193 47.833 43.285 1.00 10.92 201 LEU A CA 1
ATOM 2726 C C . LEU A 1 198 ? 62.250 48.925 43.179 1.00 11.60 201 LEU A C 1
ATOM 2727 O O . LEU A 1 198 ? 62.884 49.299 44.167 1.00 13.36 201 LEU A O 1
ATOM 2743 N N . GLN A 1 199 ? 62.437 49.448 41.973 1.00 12.37 202 GLN A N 1
ATOM 2744 C CA . GLN A 1 199 ? 63.433 50.488 41.730 1.00 13.88 202 GLN A CA 1
ATOM 2745 C C . GLN A 1 199 ? 63.198 51.702 42.621 1.00 16.38 202 GLN A C 1
ATOM 2746 O O . GLN A 1 199 ? 64.150 52.320 43.112 1.00 18.58 202 GLN A O 1
ATOM 2760 N N . ASN A 1 200 ? 61.933 52.051 42.824 1.00 13.86 203 ASN A N 1
ATOM 2761 C CA . ASN A 1 200 ? 61.561 53.244 43.579 1.00 18.11 203 ASN A CA 1
ATOM 2762 C C . ASN A 1 200 ? 61.371 52.996 45.074 1.00 18.59 203 ASN A C 1
ATOM 2763 O O . ASN A 1 200 ? 61.034 53.912 45.822 1.00 19.81 203 ASN A O 1
ATOM 2774 N N . GLY A 1 201 ? 61.576 51.756 45.506 1.00 15.00 204 GLY A N 1
ATOM 2775 C CA . GLY A 1 201 ? 61.510 51.415 46.918 1.00 15.67 204 GLY A CA 1
ATOM 2776 C C . GLY A 1 201 ? 60.115 51.307 47.506 1.00 16.12 204 GLY A C 1
ATOM 2777 O O . GLY A 1 201 ? 59.959 51.257 48.727 1.00 16.24 204 GLY A O 1
ATOM 2781 N N . VAL A 1 202 ? 59.097 51.255 46.655 1.00 14.96 205 VAL A N 1
ATOM 2782 C CA . VAL A 1 202 ? 57.729 51.097 47.124 1.00 16.12 205 VAL A CA 1
ATOM 2783 C C . VAL A 1 202 ? 57.551 49.698 47.721 1.00 14.02 205 VAL A C 1
ATOM 2784 O O . VAL A 1 202 ? 56.832 49.514 48.697 1.00 15.73 205 VAL A O 1
ATOM 2797 N N . ILE A 1 203 ? 58.214 48.719 47.117 1.00 12.05 206 ILE A N 1
ATOM 2798 C CA . ILE A 1 203 ? 58.277 47.351 47.623 1.00 10.74 206 ILE A CA 1
ATOM 2799 C C . ILE A 1 203 ? 59.743 46.962 47.676 1.00 10.80 206 ILE A C 1
ATOM 2800 O O . ILE A 1 203 ? 60.564 47.554 46.976 1.00 11.75 206 ILE A O 1
ATOM 2816 N N . ASP A 1 204 ? 60.073 45.994 48.525 1.00 9.61 207 ASP A N 1
ATOM 2817 C CA . ASP A 1 204 ? 61.445 45.512 48.642 1.00 9.81 207 ASP A CA 1
ATOM 2818 C C . ASP A 1 204 ? 61.670 44.142 48.021 1.00 10.14 207 ASP A C 1
ATOM 2819 O O . ASP A 1 204 ? 62.825 43.729 47.846 1.00 10.23 207 ASP A O 1
ATOM 2828 N N . GLY A 1 205 ? 60.596 43.431 47.717 1.00 8.08 208 GLY A N 1
ATOM 2829 C CA . GLY A 1 205 ? 60.711 42.100 47.160 1.00 8.21 208 GLY A CA 1
ATOM 2830 C C . GLY A 1 205 ? 59.536 41.704 46.297 1.00 8.10 208 GLY A C 1
ATOM 2831 O O . GLY A 1 205 ? 58.538 42.410 46.215 1.00 7.24 208 GLY A O 1
ATOM 2835 N N . GLN A 1 206 ? 59.677 40.556 45.651 1.00 6.53 209 GLN A N 1
ATOM 2836 C CA . GLN A 1 206 ? 58.613 39.935 44.879 1.00 6.18 209 GLN A CA 1
ATOM 2837 C C . GLN A 1 206 ? 58.928 38.456 44.855 1.00 5.66 209 GLN A C 1
ATOM 2838 O O . GLN A 1 206 ? 59.877 38.000 45.504 1.00 6.83 209 GLN A O 1
ATOM 2852 N N . GLU A 1 207 ? 58.149 37.681 44.132 1.00 5.66 210 GLU A N 1
ATOM 2853 C CA . GLU A 1 207 ? 58.391 36.252 44.088 1.00 5.01 210 GLU A CA 1
ATOM 2854 C C . GLU A 1 207 ? 57.958 35.695 42.746 1.00 4.97 210 GLU A C 1
ATOM 2855 O O . GLU A 1 207 ? 56.878 36.007 42.240 1.00 5.96 210 GLU A O 1
ATOM 2867 N N . ASN A 1 208 ? 58.815 34.890 42.144 1.00 4.47 211 ASN A N 1
ATOM 2868 C CA . ASN A 1 208 ? 58.555 34.396 40.790 1.00 5.37 211 ASN A CA 1
ATOM 2869 C C . ASN A 1 208 ? 59.554 33.319 40.444 1.00 4.79 211 ASN A C 1
ATOM 2870 O O . ASN A 1 208 ? 60.596 33.207 41.091 1.00 5.32 211 ASN A O 1
ATOM 2881 N N . PRO A 1 209 ? 59.263 32.527 39.403 1.00 4.53 212 PRO A N 1
ATOM 2882 C CA . PRO A 1 209 ? 60.282 31.580 38.945 1.00 4.28 212 PRO A CA 1
ATOM 2883 C C . PRO A 1 209 ? 61.495 32.309 38.366 1.00 5.09 212 PRO A C 1
ATOM 2884 O O . PRO A 1 209 ? 61.381 33.469 37.943 1.00 5.39 212 PRO A O 1
ATOM 2895 N N . LEU A 1 210 ? 62.631 31.628 38.339 1.00 4.69 213 LEU A N 1
ATOM 2896 C CA . LEU A 1 210 ? 63.839 32.220 37.791 1.00 5.71 213 LEU A CA 1
ATOM 2897 C C . LEU A 1 210 ? 63.656 32.753 36.375 1.00 5.59 213 LEU A C 1
ATOM 2898 O O . LEU A 1 210 ? 64.245 33.775 36.013 1.00 6.68 213 LEU A O 1
ATOM 2914 N N . ALA A 1 211 ? 62.873 32.053 35.560 1.00 5.88 214 ALA A N 1
ATOM 2915 C CA . ALA A 1 211 ? 62.689 32.494 34.177 1.00 5.49 214 ALA A CA 1
ATOM 2916 C C . ALA A 1 211 ? 62.091 33.903 34.114 1.00 5.47 214 ALA A C 1
ATOM 2917 O O . ALA A 1 211 ? 62.464 34.690 33.242 1.00 6.94 214 ALA A O 1
ATOM 2924 N N . LEU A 1 212 ? 61.177 34.240 35.014 1.00 5.24 215 LEU A N 1
ATOM 2925 C CA . LEU A 1 212 ? 60.567 35.567 34.995 1.00 5.76 215 LEU A CA 1
ATOM 2926 C C . LEU A 1 212 ? 61.414 36.608 35.708 1.00 5.44 215 LEU A C 1
ATOM 2927 O O . LEU A 1 212 ? 61.398 37.777 35.339 1.00 6.60 215 LEU A O 1
ATOM 2943 N N . ILE A 1 213 ? 62.174 36.198 36.721 1.00 5.70 216 ILE A N 1
ATOM 2944 C CA . ILE A 1 213 ? 63.150 37.090 37.332 1.00 6.43 216 ILE A CA 1
ATOM 2945 C C . ILE A 1 213 ? 64.120 37.554 36.247 1.00 7.31 216 ILE A C 1
ATOM 2946 O O . ILE A 1 213 ? 64.438 38.739 36.136 1.00 8.92 216 ILE A O 1
ATOM 2962 N N . ARG A 1 214 ? 64.573 36.617 35.421 1.00 7.31 217 ARG A N 1
ATOM 2963 C CA . ARG A 1 214 ? 65.418 36.934 34.278 1.00 7.88 217 ARG A CA 1
ATOM 2964 C C . ARG A 1 214 ? 64.696 37.789 33.235 1.00 7.56 217 ARG A C 1
ATOM 2965 O O . ARG A 1 214 ? 65.216 38.813 32.799 1.00 8.75 217 ARG A O 1
ATOM 2986 N N . SER A 1 215 ? 63.500 37.375 32.849 1.00 7.46 218 SER A N 1
ATOM 2987 C CA . SER A 1 215 ? 62.755 38.068 31.802 1.00 7.67 218 SER A CA 1
ATOM 2988 C C . SER A 1 215 ? 62.574 39.542 32.099 1.00 8.82 218 SER A C 1
ATOM 2989 O O . SER A 1 215 ? 62.740 40.385 31.209 1.00 10.72 218 SER A O 1
ATOM 2997 N N . ALA A 1 216 ? 62.237 39.855 33.348 1.00 8.29 219 ALA A N 1
ATOM 2998 C CA . ALA A 1 216 ? 61.938 41.221 33.751 1.00 8.72 219 ALA A CA 1
ATOM 2999 C C . ALA A 1 216 ? 63.143 41.987 34.279 1.00 9.72 219 ALA A C 1
ATOM 3000 O O . ALA A 1 216 ? 62.999 43.120 34.730 1.00 10.98 219 ALA A O 1
ATOM 3007 N N . ASN A 1 217 ? 64.321 41.383 34.218 1.00 8.87 220 ASN A N 1
ATOM 3008 C CA . ASN A 1 217 ? 65.544 42.046 34.659 1.00 9.09 220 ASN A CA 1
ATOM 3009 C C . ASN A 1 217 ? 65.505 42.447 36.127 1.00 9.17 220 ASN A C 1
ATOM 3010 O O . ASN A 1 217 ? 66.066 43.470 36.499 1.00 10.60 220 ASN A O 1
ATOM 3021 N N . PHE A 1 218 ? 64.881 41.631 36.972 1.00 8.72 221 PHE A N 1
ATOM 3022 C CA . PHE A 1 218 ? 64.799 41.973 38.385 1.00 8.87 221 PHE A CA 1
ATOM 3023 C C . PHE A 1 218 ? 66.169 41.926 39.064 1.00 10.68 221 PHE A C 1
ATOM 3024 O O . PHE A 1 218 ? 66.331 42.466 40.156 1.00 10.55 221 PHE A O 1
ATOM 3041 N N . ASN A 1 219 ? 67.160 41.316 38.420 1.00 10.80 222 ASN A N 1
ATOM 3042 C CA . ASN A 1 219 ? 68.538 41.407 38.884 1.00 10.35 222 ASN A CA 1
ATOM 3043 C C . ASN A 1 219 ? 69.008 42.849 39.034 1.00 11.86 222 ASN A C 1
ATOM 3044 O O . ASN A 1 219 ? 69.922 43.117 39.806 1.00 13.75 222 ASN A O 1
ATOM 3055 N N . GLU A 1 220 ? 68.421 43.779 38.289 1.00 10.88 223 GLU A N 1
ATOM 3056 C CA . GLU A 1 220 ? 68.851 45.176 38.352 1.00 11.58 223 GLU A CA 1
ATOM 3057 C C . GLU A 1 220 ? 68.298 45.889 39.578 1.00 13.50 223 GLU A C 1
ATOM 3058 O O . GLU A 1 220 ? 68.794 46.968 39.937 1.00 14.98 223 GLU A O 1
ATOM 3070 N N . VAL A 1 221 ? 67.295 45.299 40.225 1.00 11.46 224 VAL A N 1
ATOM 3071 C CA . VAL A 1 221 ? 66.596 45.957 41.317 1.00 11.76 224 VAL A CA 1
ATOM 3072 C C . VAL A 1 221 ? 66.398 45.053 42.541 1.00 11.30 224 VAL A C 1
ATOM 3073 O O . VAL A 1 221 ? 65.648 45.410 43.454 1.00 11.25 224 VAL A O 1
ATOM 3086 N N . GLN A 1 222 ? 67.086 43.911 42.565 1.00 10.28 225 GLN A N 1
ATOM 3087 C CA . GLN A 1 222 ? 67.045 42.962 43.686 1.00 11.07 225 GLN A CA 1
ATOM 3088 C C . GLN A 1 222 ? 68.439 42.380 43.873 1.00 11.59 225 GLN A C 1
ATOM 3089 O O . GLN A 1 222 ? 69.137 42.100 42.890 1.00 13.90 225 GLN A O 1
ATOM 3103 N N . GLY A 1 223 ? 68.847 42.179 45.119 1.00 10.49 226 GLY A N 1
ATOM 3104 C CA . GLY A 1 223 ? 70.150 41.603 45.397 1.00 11.69 226 GLY A CA 1
ATOM 3105 C C . GLY A 1 223 ? 70.172 40.098 45.596 1.00 9.72 226 GLY A C 1
ATOM 3106 O O . GLY A 1 223 ? 71.207 39.456 45.358 1.00 10.86 226 GLY A O 1
ATOM 3110 N N . TYR A 1 224 ? 69.052 39.529 46.037 1.00 8.61 227 TYR A N 1
ATOM 3111 C CA . TYR A 1 224 ? 69.016 38.159 46.524 1.00 7.88 227 TYR A CA 1
ATOM 3112 C C . TYR A 1 224 ? 67.903 37.358 45.913 1.00 8.09 227 TYR A C 1
ATOM 3113 O O . TYR A 1 224 ? 66.799 37.853 45.740 1.00 8.46 227 TYR A O 1
ATOM 3131 N N . VAL A 1 225 ? 68.211 36.109 45.590 1.00 7.07 228 VAL A N 1
ATOM 3132 C CA . VAL A 1 225 ? 67.211 35.095 45.311 1.00 6.55 228 VAL A CA 1
ATOM 3133 C C . VAL A 1 225 ? 67.208 34.126 46.474 1.00 6.97 228 VAL A C 1
ATOM 3134 O O . VAL A 1 225 ? 68.157 33.365 46.671 1.00 7.87 228 VAL A O 1
ATOM 3147 N N . ASN A 1 226 ? 66.165 34.186 47.279 1.00 6.37 229 ASN A N 1
ATOM 3148 C CA . ASN A 1 226 ? 66.027 33.280 48.406 1.00 7.11 229 ASN A CA 1
ATOM 3149 C C . ASN A 1 226 ? 65.328 32.038 47.898 1.00 6.58 229 ASN A C 1
ATOM 3150 O O . ASN A 1 226 ? 64.232 32.113 47.334 1.00 6.82 229 ASN A O 1
ATOM 3161 N N . GLN A 1 227 ? 65.967 30.892 48.068 1.00 7.01 230 GLN A N 1
ATOM 3162 C CA . GLN A 1 227 ? 65.502 29.655 47.452 1.00 7.19 230 GLN A CA 1
ATOM 3163 C C . GLN A 1 227 ? 64.374 28.978 48.215 1.00 7.88 230 GLN A C 1
ATOM 3164 O O . GLN A 1 227 ? 64.471 27.851 48.678 1.00 8.66 230 GLN A O 1
ATOM 3178 N N . THR A 1 228 ? 63.281 29.709 48.328 1.00 7.19 231 THR A N 1
ATOM 3179 C CA . THR A 1 228 ? 62.095 29.239 49.006 1.00 6.65 231 THR A CA 1
ATOM 3180 C C . THR A 1 228 ? 61.388 28.145 48.225 1.00 6.98 231 THR A C 1
ATOM 3181 O O . THR A 1 228 ? 60.812 27.246 48.820 1.00 8.03 231 THR A O 1
ATOM 3192 N N . GLU A 1 229 ? 61.428 28.221 46.899 1.00 5.74 232 GLU A N 1
ATOM 3193 C CA . GLU A 1 229 ? 60.792 27.222 46.034 1.00 6.16 232 GLU A CA 1
ATOM 3194 C C . GLU A 1 229 ? 59.392 26.931 46.536 1.00 6.07 232 GLU A C 1
ATOM 3195 O O . GLU A 1 229 ? 58.967 25.780 46.651 1.00 7.22 232 GLU A O 1
ATOM 3207 N N . HIS A 1 230 ? 58.646 28.000 46.800 1.00 5.72 233 HIS A N 1
ATOM 3208 C CA . HIS A 1 230 ? 57.415 27.891 47.579 1.00 6.05 233 HIS A CA 1
ATOM 3209 C C . HIS A 1 230 ? 56.203 27.527 46.754 1.00 5.15 233 HIS A C 1
ATOM 3210 O O . HIS A 1 230 ? 55.196 27.139 47.345 1.00 6.94 233 HIS A O 1
ATOM 3225 N N . VAL A 1 231 ? 56.279 27.649 45.436 1.00 4.90 234 VAL A N 1
ATOM 3226 C CA . VAL A 1 231 ? 55.197 27.211 44.571 1.00 5.12 234 VAL A CA 1
ATOM 3227 C C . VAL A 1 231 ? 55.767 26.586 43.319 1.00 5.44 234 VAL A C 1
ATOM 3228 O O . VAL A 1 231 ? 56.578 27.204 42.616 1.00 6.06 234 VAL A O 1
ATOM 3241 N N . ARG A 1 232 ? 55.348 25.368 43.020 1.00 4.93 235 ARG A N 1
ATOM 3242 C CA . ARG A 1 232 ? 55.536 24.763 41.707 1.00 4.92 235 ARG A CA 1
ATOM 3243 C C . ARG A 1 232 ? 54.162 24.753 41.061 1.00 6.05 235 ARG A C 1
ATOM 3244 O O . ARG A 1 232 ? 53.181 24.325 41.671 1.00 7.35 235 ARG A O 1
ATOM 3265 N N . SER A 1 233 ? 54.064 25.322 39.874 1.00 4.51 236 SER A N 1
ATOM 3266 C CA . SER A 1 233 ? 52.780 25.570 39.251 1.00 4.32 236 SER A CA 1
ATOM 3267 C C . SER A 1 233 ? 52.792 25.282 37.768 1.00 4.58 236 SER A C 1
ATOM 3268 O O . SER A 1 233 ? 53.832 25.184 37.134 1.00 5.18 236 SER A O 1
ATOM 3276 N N . TRP A 1 234 ? 51.601 25.188 37.197 1.00 4.61 237 TRP A N 1
ATOM 3277 C CA . TRP A 1 234 ? 51.441 25.263 35.744 1.00 4.50 237 TRP A CA 1
ATOM 3278 C C . TRP A 1 234 ? 50.588 26.463 35.390 1.00 4.25 237 TRP A C 1
ATOM 3279 O O . TRP A 1 234 ? 49.963 27.073 36.258 1.00 4.71 237 TRP A O 1
ATOM 3300 N N . ILE A 1 235 ? 50.570 26.799 34.107 1.00 4.13 238 ILE A N 1
ATOM 3301 C CA . ILE A 1 235 ? 49.844 27.944 33.587 1.00 3.73 238 ILE A CA 1
ATOM 3302 C C . ILE A 1 235 ? 49.200 27.496 32.284 1.00 4.41 238 ILE A C 1
ATOM 3303 O O . ILE A 1 235 ? 49.638 26.525 31.673 1.00 4.83 238 ILE A O 1
ATOM 3319 N N . TYR A 1 236 ? 48.149 28.187 31.870 1.00 3.97 239 TYR A N 1
ATOM 3320 C CA . TYR A 1 236 ? 47.433 27.829 30.644 1.00 3.81 239 TYR A CA 1
ATOM 3321 C C . TYR A 1 236 ? 47.668 28.811 29.513 1.00 4.70 239 TYR A C 1
ATOM 3322 O O . TYR A 1 236 ? 47.707 30.039 29.703 1.00 5.67 239 TYR A O 1
ATOM 3340 N N . LEU A 1 237 ? 47.762 28.265 28.308 1.00 4.74 240 LEU A N 1
ATOM 3341 C CA . LEU A 1 237 ? 47.475 29.031 27.101 1.00 4.67 240 LEU A CA 1
ATOM 3342 C C . LEU A 1 237 ? 45.965 28.996 26.927 1.00 4.45 240 LEU A C 1
ATOM 3343 O O . LEU A 1 237 ? 45.370 27.927 26.960 1.00 5.50 240 LEU A O 1
ATOM 3359 N N . THR A 1 238 ? 45.347 30.159 26.774 1.00 5.00 241 THR A N 1
ATOM 3360 C CA . THR A 1 238 ? 43.896 30.261 26.743 1.00 5.14 241 THR A CA 1
ATOM 3361 C C . THR A 1 238 ? 43.408 31.040 25.547 1.00 5.34 241 THR A C 1
ATOM 3362 O O . THR A 1 238 ? 44.090 31.929 25.036 1.00 6.55 241 THR A O 1
ATOM 3373 N N . ILE A 1 239 ? 42.181 30.716 25.140 1.00 5.01 242 ILE A N 1
ATOM 3374 C CA . ILE A 1 239 ? 41.465 31.437 24.095 1.00 5.39 242 ILE A CA 1
ATOM 3375 C C . ILE A 1 239 ? 40.107 31.852 24.659 1.00 5.33 242 ILE A C 1
ATOM 3376 O O . ILE A 1 239 ? 39.487 31.131 25.449 1.00 6.30 242 ILE A O 1
ATOM 3392 N N . ALA A 1 240 ? 39.649 33.036 24.301 1.00 5.77 243 ALA A N 1
ATOM 3393 C CA . ALA A 1 240 ? 38.361 33.526 24.753 1.00 6.16 243 ALA A CA 1
ATOM 3394 C C . ALA A 1 240 ? 37.289 32.539 24.316 1.00 6.21 243 ALA A C 1
ATOM 3395 O O . ALA A 1 240 ? 37.260 32.117 23.166 1.00 6.36 243 ALA A O 1
ATOM 3402 N N . GLU A 1 241 ? 36.373 32.196 25.223 1.00 6.40 244 GLU A N 1
ATOM 3403 C CA . GLU A 1 241 ? 35.307 31.270 24.854 1.00 7.23 244 GLU A CA 1
ATOM 3404 C C . GLU A 1 241 ? 34.456 31.853 23.713 1.00 8.54 244 GLU A C 1
ATOM 3405 O O . GLU A 1 241 ? 33.998 31.121 22.836 1.00 8.76 244 GLU A O 1
ATOM 3417 N N . SER A 1 242 ? 34.275 33.166 23.672 1.00 7.40 245 SER A N 1
ATOM 3418 C CA . SER A 1 242 ? 33.500 33.759 22.598 1.00 9.18 245 SER A CA 1
ATOM 3419 C C . SER A 1 242 ? 34.224 33.667 21.254 1.00 8.62 245 SER A C 1
ATOM 3420 O O . SER A 1 242 ? 33.580 33.662 20.211 1.00 12.02 245 SER A O 1
ATOM 3428 N N . THR A 1 243 ? 35.544 33.596 21.268 1.00 8.36 246 THR A N 1
ATOM 3429 C CA . THR A 1 243 ? 36.307 33.386 20.042 1.00 9.35 246 THR A CA 1
ATOM 3430 C C . THR A 1 243 ? 36.206 31.916 19.630 1.00 8.52 246 THR A C 1
ATOM 3431 O O . THR A 1 243 ? 35.925 31.603 18.472 1.00 9.54 246 THR A O 1
ATOM 3442 N N . TRP A 1 244 ? 36.416 31.015 20.582 1.00 7.52 247 TRP A N 1
ATOM 3443 C CA . TRP A 1 244 ? 36.282 29.582 20.339 1.00 8.16 247 TRP A CA 1
ATOM 3444 C C . TRP A 1 244 ? 34.937 29.253 19.694 1.00 9.59 247 TRP A C 1
ATOM 3445 O O . TRP A 1 244 ? 34.854 28.464 18.739 1.00 10.11 247 TRP A O 1
ATOM 3466 N N . ALA A 1 245 ? 33.876 29.880 20.196 1.00 9.65 248 ALA A N 1
ATOM 3467 C CA . ALA A 1 245 ? 32.514 29.559 19.792 1.00 12.31 248 ALA A CA 1
ATOM 3468 C C . ALA A 1 245 ? 32.274 29.880 18.323 1.00 14.56 248 ALA A C 1
ATOM 3469 O O . ALA A 1 245 ? 31.405 29.280 17.693 1.00 15.69 248 ALA A O 1
ATOM 3476 N N . LYS A 1 246 ? 33.030 30.825 17.779 1.00 11.78 249 LYS A N 1
ATOM 3477 C CA . LYS A 1 246 ? 32.847 31.289 16.405 1.00 13.55 249 LYS A CA 1
ATOM 3478 C C . LYS A 1 246 ? 33.596 30.436 15.421 1.00 12.62 249 LYS A C 1
ATOM 3479 O O . LYS A 1 246 ? 33.374 30.559 14.222 1.00 14.59 249 LYS A O 1
ATOM 3498 N N . LEU A 1 247 ? 34.491 29.588 15.908 1.00 10.61 250 LEU A N 1
ATOM 3499 C CA . LEU A 1 247 ? 35.330 28.786 15.030 1.00 9.29 250 LEU A CA 1
ATOM 3500 C C . LEU A 1 247 ? 34.601 27.552 14.561 1.00 10.96 250 LEU A C 1
ATOM 3501 O O . LEU A 1 247 ? 33.853 26.951 15.334 1.00 13.11 250 LEU A O 1
ATOM 3517 N N . SER A 1 248 ? 34.826 27.156 13.320 1.00 10.72 251 SER A N 1
ATOM 3518 C CA . SER A 1 248 ? 34.323 25.876 12.839 1.00 10.91 251 SER A CA 1
ATOM 3519 C C . SER A 1 248 ? 34.972 24.740 13.632 1.00 9.22 251 SER A C 1
ATOM 3520 O O . SER A 1 248 ? 35.997 24.925 14.288 1.00 9.33 251 SER A O 1
ATOM 3528 N N . GLU A 1 249 ? 34.378 23.555 13.561 1.00 11.48 252 GLU A N 1
ATOM 3529 C CA . GLU A 1 249 ? 34.937 22.404 14.241 1.00 11.39 252 GLU A CA 1
ATOM 3530 C C . GLU A 1 249 ? 36.341 22.121 13.732 1.00 11.12 252 GLU A C 1
ATOM 3531 O O . GLU A 1 249 ? 37.241 21.822 14.504 1.00 10.17 252 GLU A O 1
ATOM 3543 N N . ASP A 1 250 ? 36.535 22.222 12.424 1.00 11.43 253 ASP A N 1
ATOM 3544 C CA . ASP A 1 250 ? 37.857 22.007 11.852 1.00 12.16 253 ASP A CA 1
ATOM 3545 C C . ASP A 1 250 ? 38.877 23.006 12.394 1.00 10.06 253 ASP A C 1
ATOM 3546 O O . ASP A 1 250 ? 40.015 22.629 12.701 1.00 10.18 253 ASP A O 1
ATOM 3555 N N . ASP A 1 251 ? 38.489 24.273 12.511 1.00 9.57 254 ASP A N 1
ATOM 3556 C CA . ASP A 1 251 ? 39.420 25.272 13.042 1.00 8.99 254 ASP A CA 1
ATOM 3557 C C . ASP A 1 251 ? 39.666 25.102 14.555 1.00 8.19 254 ASP A C 1
ATOM 3558 O O . ASP A 1 251 ? 40.770 25.352 15.024 1.00 7.81 254 ASP A O 1
ATOM 3567 N N . GLN A 1 252 ? 38.656 24.653 15.298 1.00 8.30 255 GLN A N 1
ATOM 3568 C CA . GLN A 1 252 ? 38.842 24.294 16.695 1.00 7.79 255 GLN A CA 1
ATOM 3569 C C . GLN A 1 252 ? 39.892 23.200 16.804 1.00 7.42 255 GLN A C 1
ATOM 3570 O O . GLN A 1 252 ? 40.790 23.266 17.644 1.00 7.53 255 GLN A O 1
ATOM 3584 N N . ASN A 1 253 ? 39.775 22.192 15.961 1.00 8.01 256 ASN A N 1
ATOM 3585 C CA . ASN A 1 253 ? 40.758 21.117 15.928 1.00 9.47 256 ASN A CA 1
ATOM 3586 C C . ASN A 1 253 ? 42.151 21.633 15.612 1.00 8.68 256 ASN A C 1
ATOM 3587 O O . ASN A 1 253 ? 43.128 21.190 16.219 1.00 8.86 256 ASN A O 1
ATOM 3598 N N . ALA A 1 254 ? 42.248 22.559 14.659 1.00 8.09 257 ALA A N 1
ATOM 3599 C CA . ALA A 1 254 ? 43.538 23.151 14.315 1.00 8.67 257 ALA A CA 1
ATOM 3600 C C . ALA A 1 254 ? 44.136 23.896 15.506 1.00 7.50 257 ALA A C 1
ATOM 3601 O O . ALA A 1 254 ? 45.332 23.799 15.772 1.00 7.74 257 ALA A O 1
ATOM 3608 N N . VAL A 1 255 ? 43.317 24.661 16.212 1.00 6.79 258 VAL A N 1
ATOM 3609 C CA . VAL A 1 255 ? 43.764 25.349 17.413 1.00 5.88 258 VAL A CA 1
ATOM 3610 C C . VAL A 1 255 ? 44.307 24.362 18.437 1.00 6.86 258 VAL A C 1
ATOM 3611 O O . VAL A 1 255 ? 45.381 24.566 19.014 1.00 6.32 258 VAL A O 1
ATOM 3641 N N A GLN A 1 257 ? 45.454 21.307 17.916 0.52 8.12 260 GLN A N 1
ATOM 3642 N N B GLN A 1 257 ? 45.484 21.270 17.931 0.48 6.03 260 GLN A N 1
ATOM 3643 C CA A GLN A 1 257 ? 46.625 20.662 17.335 0.52 7.30 260 GLN A CA 1
ATOM 3644 C CA B GLN A 1 257 ? 46.720 20.649 17.489 0.48 7.93 260 GLN A CA 1
ATOM 3645 C C A GLN A 1 257 ? 47.860 21.565 17.432 0.52 7.46 260 GLN A C 1
ATOM 3646 C C B GLN A 1 257 ? 47.880 21.624 17.591 0.48 7.76 260 GLN A C 1
ATOM 3647 O O A GLN A 1 257 ? 48.953 21.108 17.790 0.52 6.77 260 GLN A O 1
ATOM 3648 O O B GLN A 1 257 ? 48.956 21.272 18.078 0.48 6.28 260 GLN A O 1
ATOM 3675 N N . ALA A 1 258 ? 47.680 22.845 17.119 1.00 6.10 261 ALA A N 1
ATOM 3676 C CA . ALA A 1 258 ? 48.749 23.835 17.193 1.00 6.61 261 ALA A CA 1
ATOM 3677 C C . ALA A 1 258 ? 49.168 24.019 18.643 1.00 5.94 261 ALA A C 1
ATOM 3678 O O . ALA A 1 258 ? 50.354 24.148 18.942 1.00 6.33 261 ALA A O 1
ATOM 3686 N N . ALA A 1 259 ? 48.203 24.016 19.551 1.00 5.66 262 ALA A N 1
ATOM 3687 C CA . ALA A 1 259 ? 48.512 24.193 20.967 1.00 5.71 262 ALA A CA 1
ATOM 3688 C C . ALA A 1 259 ? 49.284 23.007 21.514 1.00 6.02 262 ALA A C 1
ATOM 3689 O O . ALA A 1 259 ? 50.215 23.188 22.305 1.00 6.35 262 ALA A O 1
ATOM 3696 N N . ALA A 1 260 ? 48.935 21.795 21.102 1.00 6.07 263 ALA A N 1
ATOM 3697 C CA . ALA A 1 260 ? 49.656 20.603 21.541 1.00 7.21 263 ALA A CA 1
ATOM 3698 C C . ALA A 1 260 ? 51.099 20.627 21.036 1.00 7.47 263 ALA A C 1
ATOM 3699 O O . ALA A 1 260 ? 52.030 20.276 21.772 1.00 6.68 263 ALA A O 1
ATOM 3706 N N . THR A 1 261 ? 51.300 21.036 19.790 1.00 6.56 264 THR A N 1
ATOM 3707 C CA . THR A 1 261 ? 52.642 21.167 19.261 1.00 7.18 264 THR A CA 1
ATOM 3708 C C . THR A 1 261 ? 53.427 22.216 20.042 1.00 6.22 264 THR A C 1
ATOM 3709 O O . THR A 1 261 ? 54.578 21.992 20.438 1.00 7.40 264 THR A O 1
ATOM 3720 N N . ALA A 1 262 ? 52.811 23.352 20.303 1.00 5.94 265 ALA A N 1
ATOM 3721 C CA . ALA A 1 262 ? 53.455 24.402 21.077 1.00 6.57 265 ALA A CA 1
ATOM 3722 C C . ALA A 1 262 ? 53.793 23.939 22.486 1.00 5.60 265 ALA A C 1
ATOM 3723 O O . ALA A 1 262 ? 54.846 24.312 23.028 1.00 6.47 265 ALA A O 1
ATOM 3730 N N . GLN A 1 263 ? 52.923 23.153 23.094 1.00 5.08 266 GLN A N 1
ATOM 3731 C CA . GLN A 1 263 ? 53.172 22.654 24.441 1.00 5.88 266 GLN A CA 1
ATOM 3732 C C . GLN A 1 263 ? 54.398 21.736 24.467 1.00 5.20 266 GLN A C 1
ATOM 3733 O O . GLN A 1 263 ? 55.228 21.834 25.382 1.00 5.73 266 GLN A O 1
ATOM 3747 N N . GLU A 1 264 ? 54.516 20.834 23.509 1.00 6.16 267 GLU A N 1
ATOM 3748 C CA . GLU A 1 264 ? 55.658 19.929 23.473 1.00 7.31 267 GLU A CA 1
ATOM 3749 C C . GLU A 1 264 ? 56.951 20.733 23.312 1.00 8.41 267 GLU A C 1
ATOM 3750 O O . GLU A 1 264 ? 57.959 20.482 23.986 1.00 8.33 267 GLU A O 1
ATOM 3762 N N . TYR A 1 265 ? 56.919 21.723 22.438 1.00 6.48 268 TYR A N 1
ATOM 3763 C CA . TYR A 1 265 ? 58.062 22.586 22.184 1.00 6.26 268 TYR A CA 1
ATOM 3764 C C . TYR A 1 265 ? 58.423 23.388 23.432 1.00 6.21 268 TYR A C 1
ATOM 3765 O O . TYR A 1 265 ? 59.602 23.504 23.817 1.00 7.03 268 TYR A O 1
ATOM 3783 N N . GLU A 1 266 ? 57.416 23.939 24.090 1.00 5.63 269 GLU A N 1
ATOM 3784 C CA . GLU A 1 266 ? 57.634 24.772 25.261 1.00 5.19 269 GLU A CA 1
ATOM 3785 C C . GLU A 1 266 ? 58.294 23.975 26.387 1.00 5.25 269 GLU A C 1
ATOM 3786 O O . GLU A 1 266 ? 59.141 24.517 27.108 1.00 6.42 269 GLU A O 1
ATOM 3798 N N . ARG A 1 267 ? 57.914 22.725 26.585 1.00 5.12 270 ARG A N 1
ATOM 3799 C CA . ARG A 1 267 ? 58.496 21.937 27.683 1.00 4.73 270 ARG A CA 1
ATOM 3800 C C . ARG A 1 267 ? 59.999 21.814 27.497 1.00 5.32 270 ARG A C 1
ATOM 3801 O O . ARG A 1 267 ? 60.756 21.904 28.450 1.00 5.87 270 ARG A O 1
ATOM 3822 N N . GLY A 1 268 ? 60.453 21.587 26.271 1.00 6.31 271 GLY A N 1
ATOM 3823 C CA . GLY A 1 268 ? 61.881 21.546 25.996 1.00 6.57 271 GLY A CA 1
ATOM 3824 C C . GLY A 1 268 ? 62.589 22.836 26.362 1.00 6.08 271 GLY A C 1
ATOM 3825 O O . GLY A 1 268 ? 63.665 22.822 26.951 1.00 7.72 271 GLY A O 1
ATOM 3829 N N . LEU A 1 269 ? 61.965 23.957 26.033 1.00 5.82 272 LEU A N 1
ATOM 3830 C CA . LEU A 1 269 ? 62.519 25.259 26.366 1.00 5.88 272 LEU A CA 1
ATOM 3831 C C . LEU A 1 269 ? 62.546 25.477 27.871 1.00 6.01 272 LEU A C 1
ATOM 3832 O O . LEU A 1 269 ? 63.517 26.036 28.414 1.00 7.02 272 LEU A O 1
ATOM 3848 N N . LEU A 1 270 ? 61.527 25.023 28.574 1.00 5.69 273 LEU A N 1
ATOM 3849 C CA . LEU A 1 270 ? 61.536 25.113 30.023 1.00 5.48 273 LEU A CA 1
ATOM 3850 C C . LEU A 1 270 ? 62.722 24.331 30.589 1.00 6.42 273 LEU A C 1
ATOM 3851 O O . LEU A 1 270 ? 63.470 24.831 31.420 1.00 6.36 273 LEU A O 1
ATOM 3867 N N . LEU A 1 271 ? 62.892 23.099 30.133 1.00 6.11 274 LEU A N 1
ATOM 3868 C CA . LEU A 1 271 ? 63.973 22.262 30.627 1.00 7.29 274 LEU A CA 1
ATOM 3869 C C . LEU A 1 271 ? 65.341 22.908 30.366 1.00 7.16 274 LEU A C 1
ATOM 3870 O O . LEU A 1 271 ? 66.203 22.908 31.245 1.00 8.36 274 LEU A O 1
ATOM 3886 N N . GLU A 1 272 ? 65.527 23.480 29.183 1.00 7.23 275 GLU A N 1
ATOM 3887 C CA . GLU A 1 272 ? 66.770 24.200 28.894 1.00 9.40 275 GLU A CA 1
ATOM 3888 C C . GLU A 1 272 ? 66.980 25.333 29.882 1.00 8.15 275 GLU A C 1
ATOM 3889 O O . GLU A 1 272 ? 68.093 25.537 30.368 1.00 9.58 275 GLU A O 1
ATOM 3901 N N . SER A 1 273 ? 65.915 26.062 30.197 1.00 6.69 276 SER A N 1
ATOM 3902 C CA . SER A 1 273 ? 66.028 27.203 31.097 1.00 7.83 276 SER A CA 1
ATOM 3903 C C . SER A 1 273 ? 66.431 26.771 32.503 1.00 9.48 276 SER A C 1
ATOM 3904 O O . SER A 1 273 ? 67.110 27.501 33.206 1.00 9.11 276 SER A O 1
ATOM 3912 N N . LEU A 1 274 ? 66.030 25.573 32.904 1.00 7.88 277 LEU A N 1
ATOM 3913 C CA . LEU A 1 274 ? 66.402 25.071 34.220 1.00 8.45 277 LEU A CA 1
ATOM 3914 C C . LEU A 1 274 ? 67.895 24.891 34.314 1.00 10.61 277 LEU A C 1
ATOM 3915 O O . LEU A 1 274 ? 68.470 25.019 35.402 1.00 10.89 277 LEU A O 1
ATOM 3931 N N . ALA A 1 275 ? 68.551 24.595 33.204 1.00 11.29 278 ALA A N 1
ATOM 3932 C CA . ALA A 1 275 ? 69.993 24.383 33.223 1.00 10.64 278 ALA A CA 1
ATOM 3933 C C . ALA A 1 275 ? 70.755 25.695 33.281 1.00 13.12 278 ALA A C 1
ATOM 3934 O O . ALA A 1 275 ? 71.892 25.728 33.730 1.00 16.76 278 ALA A O 1
ATOM 3941 N N . GLU A 1 276 ? 70.128 26.782 32.850 1.00 10.06 279 GLU A N 1
ATOM 3942 C CA . GLU A 1 276 ? 70.882 28.013 32.651 1.00 12.08 279 GLU A CA 1
ATOM 3943 C C . GLU A 1 276 ? 70.504 29.220 33.491 1.00 9.92 279 GLU A C 1
ATOM 3944 O O . GLU A 1 276 ? 71.336 30.086 33.698 1.00 10.42 279 GLU A O 1
ATOM 3956 N N . ASP A 1 277 ? 69.276 29.319 33.976 1.00 8.93 280 ASP A N 1
ATOM 3957 C CA . ASP A 1 277 ? 68.838 30.610 34.505 1.00 8.70 280 ASP A CA 1
ATOM 3958 C C . ASP A 1 277 ? 69.500 30.992 35.821 1.00 8.56 280 ASP A C 1
ATOM 3959 O O . ASP A 1 277 ? 69.821 32.155 36.021 1.00 9.71 280 ASP A O 1
ATOM 3968 N N . ARG A 1 278 ? 69.748 30.039 36.712 1.00 8.53 281 ARG A N 1
ATOM 3969 C CA . ARG A 1 278 ? 70.443 30.394 37.945 1.00 9.59 281 ARG A CA 1
ATOM 3970 C C . ARG A 1 278 ? 71.825 30.964 37.626 1.00 10.06 281 ARG A C 1
ATOM 3971 O O . ARG A 1 278 ? 72.216 32.010 38.145 1.00 11.16 281 ARG A O 1
ATOM 3992 N N . GLY A 1 279 ? 72.591 30.270 36.782 1.00 10.70 282 GLY A N 1
ATOM 3993 C CA . GLY A 1 279 ? 73.930 30.720 36.434 1.00 11.40 282 GLY A CA 1
ATOM 3994 C C . GLY A 1 279 ? 73.892 32.106 35.812 1.00 11.90 282 GLY A C 1
ATOM 3995 O O . GLY A 1 279 ? 74.745 32.947 36.087 1.00 13.12 282 GLY A O 1
ATOM 3999 N N . TYR A 1 280 ? 72.907 32.348 34.969 1.00 10.72 283 TYR A N 1
ATOM 4000 C CA . TYR A 1 280 ? 72.770 33.646 34.339 1.00 13.16 283 TYR A CA 1
ATOM 4001 C C . TYR A 1 280 ? 72.545 34.720 35.391 1.00 11.62 283 TYR A C 1
ATOM 4002 O O . TYR A 1 280 ? 73.198 35.750 35.387 1.00 12.20 283 TYR A O 1
ATOM 4020 N N . LEU A 1 281 ? 71.619 34.466 36.310 1.00 10.32 284 LEU A N 1
ATOM 4021 C CA . LEU A 1 281 ? 71.281 35.476 37.308 1.00 10.98 284 LEU A CA 1
ATOM 4022 C C . LEU A 1 281 ? 72.458 35.743 38.246 1.00 11.56 284 LEU A C 1
ATOM 4023 O O . LEU A 1 281 ? 72.694 36.881 38.660 1.00 12.40 284 LEU A O 1
ATOM 4039 N N . GLU A 1 282 ? 73.219 34.701 38.561 1.00 11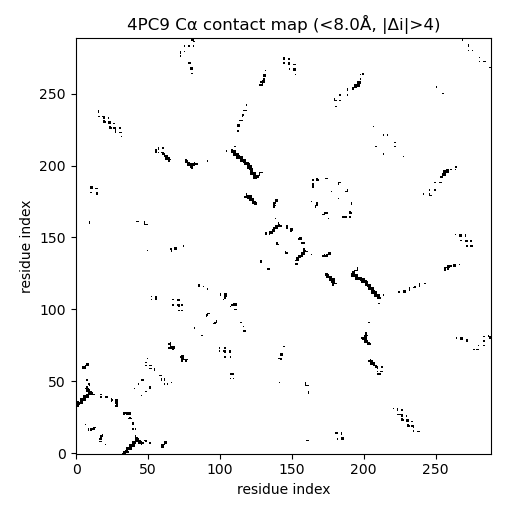.56 285 GLU A N 1
ATOM 4040 C CA . GLU A 1 282 ? 74.436 34.872 39.344 1.00 13.44 285 GLU A CA 1
ATOM 4041 C C . GLU A 1 282 ? 75.455 35.718 38.589 1.00 14.37 285 GLU A C 1
ATOM 4042 O O . GLU A 1 282 ? 76.139 36.535 39.177 1.00 15.79 285 GLU A O 1
ATOM 4054 N N . SER A 1 283 ? 75.528 35.541 37.276 1.00 14.15 286 SER A N 1
ATOM 4055 C CA . SER A 1 283 ? 76.486 36.308 36.488 1.00 15.46 286 SER A CA 1
ATOM 4056 C C . SER A 1 283 ? 76.081 37.783 36.446 1.00 18.28 286 SER A C 1
ATOM 4057 O O . SER A 1 283 ? 76.927 38.645 36.182 1.00 19.88 286 SER A O 1
ATOM 4065 N N . LYS A 1 284 ? 74.809 38.068 36.741 1.00 15.91 287 LYS A N 1
ATOM 4066 C CA . LYS A 1 284 ? 74.294 39.435 36.796 1.00 15.37 287 LYS A CA 1
ATOM 4067 C C . LYS A 1 284 ? 74.307 39.961 38.220 1.00 17.95 287 LYS A C 1
ATOM 4068 O O . LYS A 1 284 ? 73.674 40.980 38.520 1.00 24.51 287 LYS A O 1
ATOM 4087 N N . GLY A 1 285 ? 75.002 39.243 39.096 1.00 15.25 288 GLY A N 1
ATOM 4088 C CA . GLY A 1 285 ? 75.275 39.722 40.435 1.00 15.93 288 GLY A CA 1
ATOM 4089 C C . GLY A 1 285 ? 74.328 39.270 41.529 1.00 15.47 288 GLY A C 1
ATOM 4090 O O . GLY A 1 285 ? 74.514 39.652 42.679 1.00 17.00 288 GLY A O 1
ATOM 4111 N N . THR A 1 287 ? 72.711 37.052 44.403 1.00 10.65 290 THR A N 1
ATOM 4112 C CA . THR A 1 287 ? 73.191 36.073 45.366 1.00 12.14 290 THR A CA 1
ATOM 4113 C C . THR A 1 287 ? 72.063 35.134 45.741 1.00 10.57 290 THR A C 1
ATOM 4114 O O . THR A 1 287 ? 70.988 35.573 46.159 1.00 9.25 290 THR A O 1
ATOM 4125 N N . PHE A 1 288 ? 72.288 33.839 45.561 1.00 10.08 291 PHE A N 1
ATOM 4126 C CA . PHE A 1 288 ? 71.317 32.816 45.917 1.00 9.54 291 PHE A CA 1
ATOM 4127 C C . PHE A 1 288 ? 71.501 32.406 47.369 1.00 9.80 291 PHE A C 1
ATOM 4128 O O . PHE A 1 288 ? 72.612 32.110 47.797 1.00 12.27 291 PHE A O 1
ATOM 4145 N N . VAL A 1 289 ? 70.397 32.404 48.106 1.00 9.13 292 VAL A N 1
ATOM 4146 C CA . VAL A 1 289 ? 70.386 32.196 49.550 1.00 9.53 292 VAL A CA 1
ATOM 4147 C C . VAL A 1 289 ? 69.638 30.906 49.873 1.00 10.27 292 VAL A C 1
ATOM 4148 O O . VAL A 1 289 ? 68.486 30.742 49.471 1.00 10.07 292 VAL A O 1
ATOM 4161 N N . GLU A 1 290 ? 70.278 29.994 50.597 1.00 11.81 293 GLU A N 1
ATOM 4162 C CA . GLU A 1 290 ? 69.611 28.798 51.079 1.00 11.07 293 GLU A CA 1
ATOM 4163 C C . GLU A 1 290 ? 68.730 29.175 52.264 1.00 11.58 293 GLU A C 1
ATOM 4164 O O . GLU A 1 290 ? 69.116 29.969 53.116 1.00 15.02 293 GLU A O 1
ATOM 4176 N N . VAL A 1 291 ? 67.549 28.592 52.322 1.00 11.16 294 VAL A N 1
ATOM 4177 C CA . VAL A 1 291 ? 66.603 28.907 53.381 1.00 11.15 294 VAL A CA 1
ATOM 4178 C C . VAL A 1 291 ? 66.344 27.717 54.272 1.00 11.00 294 VAL A C 1
ATOM 4179 O O . VAL A 1 291 ? 66.709 26.578 53.963 1.00 13.01 294 VAL A O 1
ATOM 4192 N N . ASP A 1 292 ? 65.710 28.005 55.402 1.00 11.00 295 ASP A N 1
ATOM 4193 C CA . ASP A 1 292 ? 65.162 26.987 56.276 1.00 12.07 295 ASP A CA 1
ATOM 4194 C C . ASP A 1 292 ? 63.881 26.472 55.635 1.00 12.69 295 ASP A C 1
ATOM 4195 O O . ASP A 1 292 ? 62.781 26.979 55.881 1.00 11.32 295 ASP A O 1
ATOM 4204 N N . GLY A 1 293 ? 64.034 25.474 54.778 1.00 13.79 296 GLY A N 1
ATOM 4205 C CA . GLY A 1 293 ? 62.921 24.986 53.990 1.00 13.67 296 GLY A CA 1
ATOM 4206 C C . GLY A 1 293 ? 61.815 24.406 54.837 1.00 12.03 296 GLY A C 1
ATOM 4207 O O . GLY A 1 293 ? 60.641 24.608 54.548 1.00 12.20 296 GLY A O 1
ATOM 4211 N N . ALA A 1 294 ? 62.184 23.689 55.888 1.00 14.11 297 ALA A N 1
ATOM 4212 C CA . ALA A 1 294 ? 61.201 23.106 56.776 1.00 13.07 297 ALA A CA 1
ATOM 4213 C C . ALA A 1 294 ? 60.337 24.189 57.416 1.00 13.23 297 ALA A C 1
ATOM 4214 O O . ALA A 1 294 ? 59.131 24.030 57.549 1.00 13.43 297 ALA A O 1
ATOM 4221 N N . ALA A 1 295 ? 60.957 25.287 57.832 1.00 13.27 298 ALA A N 1
ATOM 4222 C CA . ALA A 1 295 ? 60.210 26.367 58.468 1.00 12.29 298 ALA A CA 1
ATOM 4223 C C . ALA A 1 295 ? 59.259 27.035 57.493 1.00 12.69 298 ALA A C 1
ATOM 4224 O O . ALA A 1 295 ? 58.114 27.308 57.821 1.00 11.99 298 ALA A O 1
ATOM 4231 N N . PHE A 1 296 ? 59.731 27.313 56.286 1.00 10.13 299 PHE A N 1
ATOM 4232 C CA . PHE A 1 296 ? 58.867 27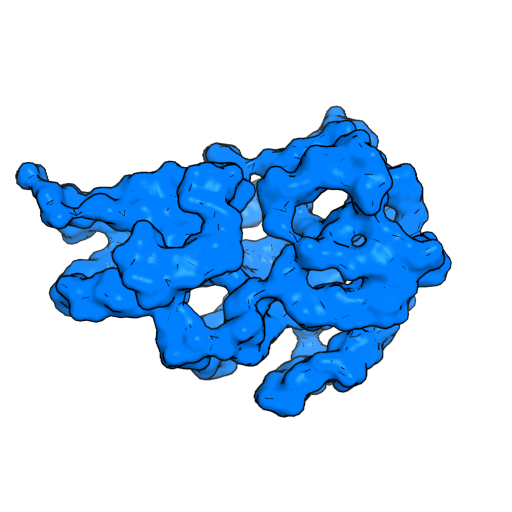.902 55.272 1.00 8.63 299 PHE A CA 1
ATOM 4233 C C . PHE A 1 296 ? 57.713 26.975 54.937 1.00 8.16 299 PHE A C 1
ATOM 4234 O O . PHE A 1 296 ? 56.559 27.408 54.862 1.00 10.00 299 PHE A O 1
ATOM 4251 N N . GLN A 1 297 ? 58.023 25.706 54.725 1.00 9.43 300 GLN A N 1
ATOM 4252 C CA . GLN A 1 297 ? 57.002 24.760 54.305 1.00 9.88 300 GLN A CA 1
ATOM 4253 C C . GLN A 1 297 ? 55.940 24.596 55.379 1.00 10.73 300 GLN A C 1
ATOM 4254 O O . GLN A 1 297 ? 54.740 24.612 55.097 1.00 10.58 300 GLN A O 1
ATOM 4268 N N . ALA A 1 298 ? 56.353 24.471 56.631 1.00 10.76 301 ALA A N 1
ATOM 4269 C CA . ALA A 1 298 ? 55.375 24.246 57.684 1.00 11.72 301 ALA A CA 1
ATOM 4270 C C . ALA A 1 298 ? 54.461 25.459 57.831 1.00 12.32 301 ALA A C 1
ATOM 4271 O O . ALA A 1 298 ? 53.234 25.331 57.941 1.00 13.76 301 ALA A O 1
ATOM 4278 N N . ALA A 1 299 ? 55.049 26.648 57.845 1.00 10.76 302 ALA A N 1
ATOM 4279 C CA . ALA A 1 299 ? 54.274 27.859 58.030 1.00 10.62 302 ALA A CA 1
ATOM 4280 C C . ALA A 1 299 ? 53.353 28.097 56.831 1.00 10.90 302 ALA A C 1
ATOM 4281 O O . ALA A 1 299 ? 52.199 28.480 56.996 1.00 10.84 302 ALA A O 1
ATOM 4288 N N . ALA A 1 300 ? 53.847 27.850 55.628 1.00 8.52 303 ALA A N 1
ATOM 4289 C CA . ALA A 1 300 ? 53.038 28.063 54.435 1.00 9.28 303 ALA A CA 1
ATOM 4290 C C . ALA A 1 300 ? 51.897 27.070 54.333 1.00 9.27 303 ALA A C 1
ATOM 4291 O O . ALA A 1 300 ? 50.794 27.452 53.955 1.00 9.17 303 ALA A O 1
ATOM 4298 N N . LYS A 1 301 ? 52.143 25.802 54.640 1.00 8.75 304 LYS A N 1
ATOM 4299 C CA . LYS A 1 301 ? 51.080 24.811 54.596 1.00 10.07 304 LYS A CA 1
ATOM 4300 C C . LYS A 1 301 ? 49.992 25.150 55.598 1.00 10.78 304 LYS A C 1
ATOM 4301 O O . LYS A 1 301 ? 48.809 25.039 55.289 1.00 11.05 304 LYS A O 1
ATOM 4320 N N . ASP A 1 302 ? 50.374 25.579 56.803 1.00 10.92 305 ASP A N 1
ATOM 4321 C CA . ASP A 1 302 ? 49.375 25.996 57.782 1.00 13.51 305 ASP A CA 1
ATOM 4322 C C . ASP A 1 302 ? 48.538 27.155 57.245 1.00 11.16 305 ASP A C 1
ATOM 4323 O O . ASP A 1 302 ? 47.323 27.187 57.393 1.00 12.35 305 ASP A O 1
ATOM 4332 N N . ALA A 1 303 ? 49.201 28.122 56.628 1.00 10.09 306 ALA A N 1
ATOM 4333 C CA . ALA A 1 303 ? 48.497 29.281 56.096 1.00 9.59 306 ALA A CA 1
ATOM 4334 C C . ALA A 1 303 ? 47.558 28.876 54.956 1.00 9.28 306 ALA A C 1
ATOM 4335 O O . ALA A 1 303 ? 46.460 29.394 54.846 1.00 10.69 306 ALA A O 1
ATOM 4342 N N . VAL A 1 304 ? 48.003 27.956 54.104 1.00 8.28 307 VAL A N 1
ATOM 4343 C CA . VAL A 1 304 ? 47.146 27.491 53.025 1.00 9.05 307 VAL A CA 1
ATOM 4344 C C . VAL A 1 304 ? 45.884 26.864 53.614 1.00 10.53 307 VAL A C 1
ATOM 4345 O O . VAL A 1 304 ? 44.768 27.169 53.188 1.00 11.55 307 VAL A O 1
ATOM 4358 N N . LEU A 1 305 ? 46.058 25.998 54.606 1.00 10.59 308 LEU A N 1
ATOM 4359 C CA . LEU A 1 305 ? 44.916 25.290 55.173 1.00 12.68 308 LEU A CA 1
ATOM 4360 C C . LEU A 1 305 ? 43.964 26.233 55.903 1.00 13.55 308 LEU A C 1
ATOM 4361 O O . LEU A 1 305 ? 42.767 25.967 55.963 1.00 17.70 308 LEU A O 1
ATOM 4377 N N . ALA A 1 306 ? 44.483 27.325 56.456 1.00 12.94 309 ALA A N 1
ATOM 4378 C CA . ALA A 1 306 ? 43.640 28.316 57.129 1.00 13.70 309 ALA A CA 1
ATOM 4379 C C . ALA A 1 306 ? 42.850 29.159 56.129 1.00 14.64 309 ALA A C 1
ATOM 4380 O O . ALA A 1 306 ? 41.820 29.740 56.480 1.00 17.62 309 ALA A O 1
ATOM 4387 N N . ASN A 1 307 ? 43.308 29.214 54.882 1.00 13.20 310 ASN A N 1
ATOM 4388 C CA . ASN A 1 307 ? 42.769 30.175 53.923 1.00 12.52 310 ASN A CA 1
ATOM 4389 C C . ASN A 1 307 ? 42.160 29.582 52.669 1.00 14.82 310 ASN A C 1
ATOM 4390 O O . ASN A 1 307 ? 41.504 30.287 51.906 1.00 17.78 310 ASN A O 1
ATOM 4401 N N . VAL A 1 308 ? 42.379 28.292 52.456 1.00 15.79 311 VAL A N 1
ATOM 4402 C CA . VAL A 1 308 ? 41.916 27.626 51.261 1.00 16.76 311 VAL A CA 1
ATOM 4403 C C . V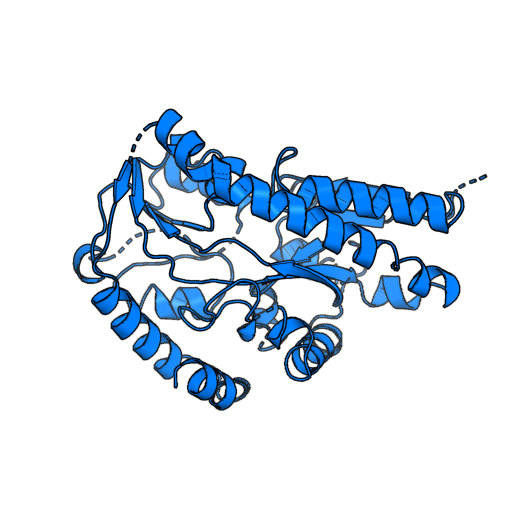AL A 1 308 ? 40.394 27.562 51.200 1.00 14.72 311 VAL A C 1
ATOM 4404 O O . VAL A 1 308 ? 39.723 27.417 52.219 1.00 19.07 311 VAL A O 1
ATOM 4417 N N . SER A 1 309 ? 39.848 27.706 50.002 1.00 14.62 312 SER A N 1
ATOM 4418 C CA . SER A 1 309 ? 38.404 27.606 49.830 1.00 17.53 312 SER A CA 1
ATOM 4419 C C . SER A 1 309 ? 37.956 26.191 50.152 1.00 17.10 312 SER A C 1
ATOM 4420 O O . SER A 1 309 ? 38.683 25.227 49.902 1.00 17.01 312 SER A O 1
ATOM 4428 N N . GLU A 1 310 ? 36.755 26.058 50.700 1.00 18.62 313 GLU A N 1
ATOM 4429 C CA . GLU A 1 310 ? 36.232 24.744 51.053 1.00 19.37 313 GLU A CA 1
ATOM 4430 C C . GLU A 1 310 ? 36.135 23.865 49.812 1.00 16.20 313 GLU A C 1
ATOM 4431 O O . GLU A 1 310 ? 36.310 22.645 49.879 1.00 19.75 313 GLU A O 1
ATOM 4443 N N . GLU A 1 311 ? 35.875 24.493 48.672 1.00 15.67 314 GLU A N 1
ATOM 4444 C CA . GLU A 1 311 ? 35.685 23.779 47.418 1.00 14.69 314 GLU A CA 1
ATOM 4445 C C . GLU A 1 311 ? 36.905 22.919 47.049 1.00 14.95 314 GLU A C 1
ATOM 4446 O O . GLU A 1 311 ? 36.762 21.820 46.526 1.00 15.82 314 GLU A O 1
ATOM 4458 N N . ILE A 1 312 ? 38.107 23.408 47.324 1.00 10.81 315 ILE A N 1
ATOM 4459 C CA . ILE A 1 312 ? 39.300 22.667 46.945 1.00 10.33 315 ILE A CA 1
ATOM 4460 C C . ILE A 1 312 ? 40.048 22.066 48.142 1.00 9.21 315 ILE A C 1
ATOM 4461 O O . ILE A 1 312 ? 41.012 21.346 47.952 1.00 9.40 315 ILE A O 1
ATOM 4477 N N . ARG A 1 313 ? 39.595 22.338 49.355 1.00 10.50 316 ARG A N 1
ATOM 4478 C CA . ARG A 1 313 ? 40.266 21.822 50.551 1.00 10.63 316 ARG A CA 1
ATOM 4479 C C . ARG A 1 313 ? 40.625 20.322 50.500 1.00 10.08 316 ARG A C 1
ATOM 4480 O O . ARG A 1 313 ? 41.747 19.946 50.831 1.00 9.83 316 ARG A O 1
ATOM 4501 N N . PRO A 1 314 ? 39.691 19.458 50.070 1.00 10.69 317 PRO A N 1
ATOM 4502 C CA . PRO A 1 314 ? 40.027 18.028 50.098 1.00 11.20 317 PRO A CA 1
ATOM 4503 C C . PRO A 1 314 ? 41.173 17.683 49.171 1.00 10.25 317 PRO A C 1
ATOM 4504 O O . PRO A 1 314 ? 41.973 16.806 49.484 1.00 11.10 317 PRO A O 1
ATOM 4515 N N . ILE A 1 315 ? 41.275 18.388 48.051 1.00 9.42 318 ILE A N 1
ATOM 4516 C CA . ILE A 1 315 ? 42.340 18.123 47.103 1.00 9.04 318 ILE A CA 1
ATOM 4517 C C . ILE A 1 315 ? 43.659 18.600 47.703 1.00 9.97 318 ILE A C 1
ATOM 4518 O O . ILE A 1 315 ? 44.664 17.916 47.623 1.00 9.93 318 ILE A O 1
ATOM 4534 N N . VAL A 1 316 ? 43.649 19.773 48.318 1.00 8.28 319 VAL A N 1
ATOM 4535 C CA . VAL A 1 316 ? 44.846 20.301 48.965 1.00 8.17 319 VAL A CA 1
ATOM 4536 C C . VAL A 1 316 ? 45.310 19.389 50.105 1.00 8.98 319 VAL A C 1
ATOM 4537 O O . VAL A 1 316 ? 46.500 19.105 50.229 1.00 9.90 319 VAL A O 1
ATOM 4550 N N . GLU A 1 317 ? 44.383 18.912 50.927 1.00 10.26 320 GLU A N 1
ATOM 4551 C CA . GLU A 1 317 ? 44.741 18.002 52.007 1.00 11.74 320 GLU A CA 1
ATOM 4552 C C . GLU A 1 317 ? 45.376 16.741 51.426 1.00 12.50 320 GLU A C 1
ATOM 4553 O O . GLU A 1 317 ? 46.352 16.239 51.969 1.00 15.29 320 GLU A O 1
ATOM 4565 N N . SER A 1 318 ? 44.824 16.229 50.329 1.00 11.96 321 SER A N 1
ATOM 4566 C CA . SER A 1 318 ? 45.406 15.074 49.640 1.00 13.82 321 SER A CA 1
ATOM 4567 C C . SER A 1 318 ? 46.852 15.362 49.215 1.00 13.69 321 SER A C 1
ATOM 4568 O O . SER A 1 318 ? 47.761 14.563 49.449 1.00 14.91 321 SER A O 1
ATOM 4576 N N . LEU A 1 319 ? 47.070 16.518 48.603 1.00 11.55 322 LEU A N 1
ATOM 4577 C CA . LEU A 1 319 ? 48.396 16.877 48.121 1.00 10.83 322 LEU A CA 1
ATOM 4578 C C . LEU A 1 319 ? 49.367 17.002 49.286 1.00 13.06 322 LEU A C 1
ATOM 4579 O O . LEU A 1 319 ? 50.533 16.623 49.168 1.00 15.17 322 LEU A O 1
ATOM 4595 N N . PHE A 1 320 ? 48.894 17.517 50.417 1.00 11.01 323 PHE A N 1
ATOM 4596 C CA . PHE A 1 320 ? 49.753 17.743 51.568 1.00 12.48 323 PHE A CA 1
ATOM 4597 C C . PHE A 1 320 ? 49.992 16.469 52.375 1.00 18.20 323 PHE A C 1
ATOM 4598 O O . PHE A 1 320 ? 50.859 16.459 53.251 1.00 22.65 323 PHE A O 1
ATOM 4615 N N . SER A 1 321 ? 49.238 15.411 52.092 1.00 15.55 324 SER A N 1
ATOM 4616 C CA . SER A 1 321 ? 49.315 14.175 52.874 1.00 21.60 324 SER A CA 1
ATOM 4617 C C . SER A 1 321 ? 50.552 13.359 52.516 1.00 32.68 324 SER A C 1
ATOM 4618 O O . SER A 1 321 ? 51.117 13.515 51.434 1.00 30.94 324 SER A O 1
#